Protein AF-A0A2V2S9Z8-F1 (afdb_monomer_lite)

Structure (mmCIF, N/CA/C/O backbone):
data_AF-A0A2V2S9Z8-F1
#
_entry.id   AF-A0A2V2S9Z8-F1
#
loop_
_atom_site.group_PDB
_atom_site.id
_atom_site.type_symbol
_atom_site.label_atom_id
_atom_site.label_alt_id
_atom_site.label_comp_id
_atom_site.label_asym_id
_atom_site.label_entity_id
_atom_site.label_seq_id
_atom_site.pdbx_PDB_ins_code
_atom_site.Cartn_x
_atom_site.Cartn_y
_atom_site.Cartn_z
_atom_site.occupancy
_atom_site.B_iso_or_equiv
_atom_site.auth_seq_id
_atom_site.auth_comp_id
_atom_site.auth_asym_id
_atom_site.auth_atom_id
_atom_site.pdbx_PDB_model_num
ATOM 1 N N . MET A 1 1 ? -41.501 38.537 -1.110 1.00 41.06 1 MET A N 1
ATOM 2 C CA . MET A 1 1 ? -40.902 37.270 -0.635 1.00 41.06 1 MET A CA 1
ATOM 3 C C . MET A 1 1 ? -39.758 36.907 -1.571 1.00 41.06 1 MET A C 1
ATOM 5 O O . MET A 1 1 ? -40.004 36.394 -2.653 1.00 41.06 1 MET A O 1
ATOM 9 N N . LYS A 1 2 ? -38.525 37.294 -1.225 1.00 41.38 2 LYS A N 1
ATOM 10 C CA . LYS A 1 2 ? -37.321 36.994 -2.015 1.00 41.38 2 LYS A CA 1
ATOM 11 C C . LYS A 1 2 ? -36.660 35.763 -1.394 1.00 41.38 2 LYS A C 1
ATOM 13 O O . LYS A 1 2 ? -36.401 35.772 -0.194 1.00 41.38 2 LYS A O 1
ATOM 18 N N . LYS A 1 3 ? -36.456 34.702 -2.180 1.00 41.84 3 LYS A N 1
ATOM 19 C CA . LYS A 1 3 ? -35.691 33.528 -1.741 1.00 41.84 3 LYS A CA 1
ATOM 20 C C . LYS A 1 3 ? -34.245 33.957 -1.467 1.00 41.84 3 LYS A C 1
ATOM 22 O O . LYS A 1 3 ? -33.670 34.723 -2.235 1.00 41.84 3 LYS A O 1
ATOM 27 N N . SER A 1 4 ? -33.720 33.501 -0.334 1.00 32.41 4 SER A N 1
ATOM 28 C CA . SER A 1 4 ? -32.374 33.788 0.164 1.00 32.41 4 SER A CA 1
ATOM 29 C C . SER A 1 4 ? -31.314 33.075 -0.700 1.00 32.41 4 SER A C 1
ATOM 31 O O . SER A 1 4 ? -31.553 31.931 -1.087 1.00 32.41 4 SER A O 1
ATOM 33 N N . PRO A 1 5 ? -30.147 33.684 -0.989 1.00 40.25 5 PRO A N 1
ATOM 34 C CA . PRO A 1 5 ? -29.125 33.148 -1.905 1.00 40.25 5 PRO A CA 1
ATOM 35 C C . PRO A 1 5 ? -28.343 31.926 -1.373 1.00 40.25 5 PRO A C 1
ATOM 37 O O . PRO A 1 5 ? -27.369 31.502 -1.981 1.00 40.25 5 PRO A O 1
ATOM 40 N N . ALA A 1 6 ? -28.769 31.330 -0.258 1.00 40.62 6 ALA A N 1
ATOM 41 C CA . ALA A 1 6 ? -28.081 30.223 0.409 1.00 40.62 6 ALA A CA 1
ATOM 42 C C . ALA A 1 6 ? -28.527 28.818 -0.056 1.00 40.62 6 ALA A C 1
ATOM 44 O O . ALA A 1 6 ? -28.127 27.827 0.544 1.00 40.62 6 ALA A O 1
ATOM 45 N N . GLN A 1 7 ? -29.362 28.711 -1.097 1.00 39.72 7 GLN A N 1
ATOM 46 C CA . GLN A 1 7 ? -29.940 27.435 -1.561 1.00 39.72 7 GLN A CA 1
ATOM 47 C C . GLN A 1 7 ? -29.516 27.016 -2.981 1.00 39.72 7 GLN A C 1
ATOM 49 O O . GLN A 1 7 ? -30.140 26.137 -3.562 1.00 39.72 7 GLN A O 1
ATOM 54 N N . THR A 1 8 ? -28.460 27.607 -3.550 1.00 40.53 8 THR A N 1
ATOM 55 C CA . THR A 1 8 ? -27.977 27.247 -4.906 1.00 40.53 8 THR A CA 1
ATOM 56 C C . THR A 1 8 ? -26.620 26.529 -4.914 1.00 40.53 8 THR A C 1
ATOM 58 O O . THR A 1 8 ? -26.120 26.197 -5.977 1.00 40.53 8 THR A O 1
ATOM 61 N N . ILE A 1 9 ? -26.018 26.223 -3.759 1.00 41.44 9 ILE A N 1
ATOM 62 C CA . ILE A 1 9 ? -24.742 25.474 -3.703 1.00 41.44 9 ILE A CA 1
ATOM 63 C C . ILE A 1 9 ? -24.868 24.240 -2.806 1.00 41.44 9 ILE A C 1
ATOM 65 O O . ILE A 1 9 ? -24.012 23.941 -1.981 1.00 41.44 9 ILE A O 1
ATOM 69 N N . VAL A 1 10 ? -25.982 23.531 -2.938 1.00 41.38 10 VAL A N 1
ATOM 70 C CA . VAL A 1 10 ? -26.122 22.182 -2.398 1.00 41.38 10 VAL A CA 1
ATOM 71 C C . VAL A 1 10 ? -26.577 21.339 -3.581 1.00 41.38 10 VAL A C 1
ATOM 73 O O . VAL A 1 10 ? -27.649 21.592 -4.113 1.00 41.38 10 VAL A O 1
ATOM 76 N N . GLU A 1 11 ? -25.714 20.402 -3.982 1.00 41.50 11 GLU A N 1
ATOM 77 C CA . GLU A 1 11 ? -25.871 19.373 -5.027 1.00 41.50 11 GLU A CA 1
ATOM 78 C C . GLU A 1 11 ? -25.180 19.619 -6.386 1.00 41.50 11 GLU A C 1
ATOM 80 O O . GLU A 1 11 ? -25.392 20.611 -7.078 1.00 41.50 11 GLU A O 1
ATOM 85 N N . SER A 1 12 ? -24.418 18.590 -6.787 1.00 37.97 12 SER A N 1
ATOM 86 C CA . SER A 1 12 ? -23.933 18.253 -8.139 1.00 37.97 12 SER A CA 1
ATOM 87 C C . SER A 1 12 ? -22.525 18.687 -8.579 1.00 37.97 12 SER A C 1
ATOM 89 O O . SER A 1 12 ? -22.322 19.185 -9.675 1.00 37.97 12 SER A O 1
ATOM 91 N N . HIS A 1 13 ? -21.504 18.344 -7.794 1.00 36.06 13 HIS A N 1
ATOM 92 C CA . HIS A 1 13 ? -20.349 17.638 -8.369 1.00 36.06 13 HIS A CA 1
ATOM 93 C C . HIS A 1 13 ? -20.142 16.399 -7.504 1.00 36.06 13 HIS A C 1
ATOM 95 O O . HIS A 1 13 ? -19.559 16.487 -6.426 1.00 36.06 13 HIS A O 1
ATOM 101 N N . GLY A 1 14 ? -20.686 15.251 -7.921 1.00 41.25 14 GLY A N 1
ATOM 102 C CA . GLY A 1 14 ? -20.235 13.982 -7.357 1.00 41.25 14 GLY A CA 1
ATOM 103 C C . GLY A 1 14 ? -18.731 13.937 -7.580 1.00 41.25 14 GLY A C 1
ATOM 104 O O . GLY A 1 14 ? -18.306 13.975 -8.732 1.00 41.25 14 GLY A O 1
ATOM 105 N N . ALA A 1 15 ? -17.943 13.999 -6.506 1.00 54.94 15 ALA A N 1
ATOM 106 C CA . ALA A 1 15 ? -16.493 13.965 -6.598 1.00 54.94 15 ALA A CA 1
ATOM 107 C C . ALA A 1 15 ? -16.131 12.684 -7.347 1.00 54.94 15 ALA A C 1
ATOM 109 O O . ALA A 1 15 ? -16.307 11.582 -6.827 1.00 54.94 15 ALA A O 1
ATOM 110 N N . GLN A 1 16 ? -15.744 12.826 -8.612 1.00 65.19 16 GLN A N 1
ATOM 111 C CA . GLN A 1 16 ? -15.334 11.696 -9.418 1.00 65.19 16 GLN A CA 1
ATOM 112 C C . GLN A 1 16 ? -14.130 11.093 -8.700 1.00 65.19 16 GLN A C 1
ATOM 114 O O . GLN A 1 16 ? -13.122 11.776 -8.514 1.00 65.19 16 GLN A O 1
ATOM 119 N N . ARG A 1 17 ? -14.279 9.852 -8.224 1.00 83.00 17 ARG A N 1
ATOM 120 C CA . ARG A 1 17 ? -13.188 9.098 -7.603 1.00 83.00 17 ARG A CA 1
ATOM 121 C C . ARG A 1 17 ? -11.973 9.126 -8.533 1.00 83.00 17 ARG A C 1
ATOM 123 O O . ARG A 1 17 ? -12.142 9.070 -9.753 1.00 83.00 17 ARG A O 1
ATOM 130 N N . ASP A 1 18 ? -10.774 9.259 -7.959 1.00 92.69 18 ASP A N 1
ATOM 131 C CA . ASP A 1 18 ? -9.540 9.298 -8.752 1.00 92.69 18 ASP A CA 1
ATOM 132 C C . ASP A 1 18 ? -9.468 8.038 -9.639 1.00 92.69 18 ASP A C 1
ATOM 134 O O . ASP A 1 18 ? -9.738 6.936 -9.149 1.00 92.69 18 ASP A O 1
ATOM 138 N N . PRO A 1 19 ? -9.164 8.178 -10.942 1.00 93.69 19 PRO A N 1
ATOM 139 C CA . PRO A 1 19 ? -9.157 7.055 -11.876 1.00 93.69 19 PRO A CA 1
ATOM 140 C C . PRO A 1 19 ? -8.143 5.962 -11.522 1.00 93.69 19 PRO A C 1
ATOM 142 O O . PRO A 1 19 ? -8.314 4.835 -11.980 1.00 93.69 19 PRO A O 1
ATOM 145 N N . ASP A 1 20 ? -7.126 6.261 -10.707 1.00 95.56 20 ASP A N 1
ATOM 146 C CA . ASP A 1 20 ? -6.108 5.285 -10.312 1.00 95.56 20 ASP A CA 1
ATOM 147 C C . ASP A 1 20 ? -6.518 4.442 -9.083 1.00 95.56 20 ASP A C 1
ATOM 149 O O . ASP A 1 20 ? -5.810 3.497 -8.722 1.00 95.56 20 ASP A O 1
ATOM 153 N N . LEU A 1 21 ? -7.664 4.731 -8.444 1.00 95.75 21 LEU A N 1
ATOM 154 C CA . LEU A 1 21 ? -8.154 3.985 -7.273 1.00 95.75 21 LEU A CA 1
ATOM 155 C C . LEU A 1 21 ? -8.357 2.478 -7.525 1.00 95.75 21 LEU A C 1
ATOM 157 O O . LEU A 1 21 ? -7.917 1.697 -6.679 1.00 95.75 21 LEU A O 1
ATOM 161 N N . PRO A 1 22 ? -8.969 2.030 -8.642 1.00 96.19 22 PRO A N 1
ATOM 162 C CA . PRO A 1 22 ? -9.109 0.601 -8.930 1.00 96.19 22 PRO A CA 1
ATOM 163 C C . PRO A 1 22 ? -7.751 -0.102 -9.037 1.00 96.19 22 PRO A C 1
ATOM 165 O O . PRO A 1 22 ? -7.538 -1.141 -8.419 1.00 96.19 22 PRO A O 1
ATOM 168 N N . THR A 1 23 ? -6.792 0.517 -9.732 1.00 96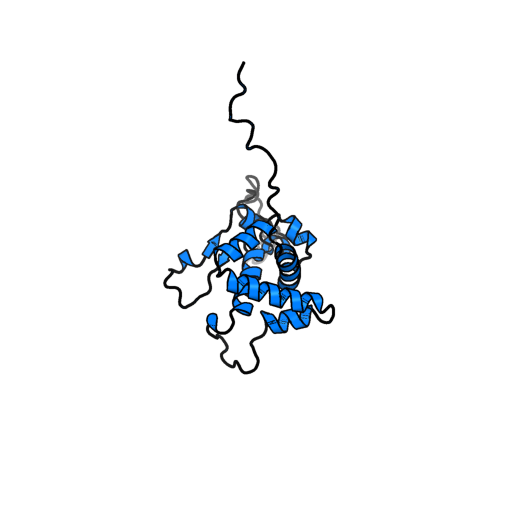.88 23 THR A N 1
ATOM 169 C CA . THR A 1 23 ? -5.423 -0.000 -9.852 1.00 96.88 23 THR A CA 1
ATOM 170 C C . THR A 1 23 ? -4.730 -0.069 -8.493 1.00 96.88 23 THR A C 1
ATOM 172 O O . THR A 1 23 ? -4.018 -1.030 -8.202 1.00 96.88 23 THR A O 1
ATOM 175 N N . PHE A 1 24 ? -4.933 0.936 -7.636 1.00 97.69 24 PHE A N 1
ATOM 176 C CA . PHE A 1 24 ? -4.395 0.935 -6.278 1.00 97.69 24 PHE A CA 1
ATOM 177 C C . PHE A 1 24 ? -4.993 -0.185 -5.415 1.00 97.69 24 PHE A C 1
ATOM 179 O O . PHE A 1 24 ? -4.247 -0.822 -4.667 1.00 97.69 24 PHE A O 1
ATOM 186 N N . LEU A 1 25 ? -6.298 -0.449 -5.527 1.00 97.56 25 LEU A N 1
ATOM 187 C CA . LEU A 1 25 ? -6.977 -1.539 -4.823 1.00 97.56 25 LEU A CA 1
ATOM 188 C C . LEU A 1 25 ? -6.443 -2.910 -5.263 1.00 97.56 25 LEU A C 1
ATOM 190 O O . LEU A 1 25 ? -5.994 -3.689 -4.420 1.00 97.56 25 LEU A O 1
ATOM 194 N N . GLU A 1 26 ? -6.417 -3.173 -6.570 1.00 96.56 26 GLU A N 1
ATOM 195 C CA . GLU A 1 26 ? -5.950 -4.448 -7.131 1.00 96.56 26 GLU A CA 1
ATOM 196 C C . GLU A 1 26 ? -4.466 -4.695 -6.803 1.00 96.56 26 GLU A C 1
ATOM 198 O O . GLU A 1 26 ? -4.071 -5.782 -6.363 1.00 96.56 26 GLU A O 1
ATOM 203 N N . LEU A 1 27 ? -3.630 -3.657 -6.916 1.00 96.88 27 LEU A N 1
ATOM 204 C CA . LEU A 1 27 ? -2.234 -3.726 -6.492 1.00 96.88 27 LEU A CA 1
ATOM 205 C C . LEU A 1 27 ? -2.110 -4.000 -4.988 1.00 96.88 27 LEU A C 1
ATOM 207 O O . LEU A 1 27 ? -1.289 -4.822 -4.581 1.00 96.88 27 LEU A O 1
ATOM 211 N N . SER A 1 28 ? -2.902 -3.324 -4.154 1.00 96.94 28 SER A N 1
ATOM 212 C CA . SER A 1 28 ? -2.882 -3.519 -2.700 1.00 96.94 28 SER A CA 1
ATOM 213 C C . SER A 1 28 ? -3.253 -4.951 -2.319 1.00 96.94 28 SER A C 1
ATOM 215 O O . SER A 1 28 ? -2.587 -5.543 -1.465 1.00 96.94 28 SER A O 1
ATOM 217 N N . ALA A 1 29 ? -4.242 -5.541 -2.993 1.00 96.00 29 ALA A N 1
ATOM 218 C CA . ALA A 1 29 ? -4.607 -6.944 -2.823 1.00 96.00 29 ALA A CA 1
ATOM 219 C C . ALA A 1 29 ? -3.428 -7.868 -3.178 1.00 96.00 29 ALA A C 1
ATOM 221 O O . ALA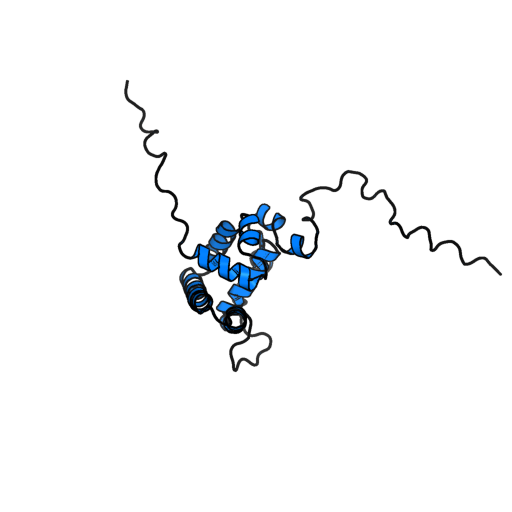 A 1 29 ? -3.010 -8.713 -2.379 1.00 96.00 29 ALA A O 1
ATOM 222 N N . ALA A 1 30 ? -2.794 -7.636 -4.332 1.00 94.31 30 ALA A N 1
ATOM 223 C CA . ALA A 1 30 ? -1.637 -8.413 -4.773 1.00 94.31 30 ALA A CA 1
ATOM 224 C C . ALA A 1 30 ? -0.419 -8.296 -3.832 1.00 94.31 30 ALA A C 1
ATOM 226 O O . ALA A 1 30 ? 0.317 -9.271 -3.653 1.00 94.31 30 ALA A O 1
ATOM 227 N N . LEU A 1 31 ? -0.194 -7.118 -3.239 1.00 94.88 31 LEU A N 1
ATOM 228 C CA . LEU A 1 31 ? 0.926 -6.845 -2.333 1.00 94.88 31 LEU A CA 1
ATOM 229 C C . LEU A 1 31 ? 0.717 -7.408 -0.922 1.00 94.88 31 LEU A C 1
ATOM 231 O O . LEU A 1 31 ? 1.675 -7.868 -0.301 1.00 94.88 31 LEU A O 1
ATOM 235 N N . THR A 1 32 ? -0.508 -7.345 -0.401 1.00 94.50 32 THR A N 1
ATOM 236 C CA . THR A 1 32 ? -0.819 -7.722 0.990 1.00 94.50 32 THR A CA 1
ATOM 237 C C . THR A 1 32 ? -1.240 -9.180 1.137 1.00 94.50 32 THR A C 1
ATOM 239 O O . THR A 1 32 ? -1.088 -9.742 2.223 1.00 94.50 32 THR A O 1
ATOM 242 N N . GLY A 1 33 ? -1.743 -9.788 0.057 1.00 92.62 33 GLY A N 1
ATOM 243 C CA . GLY A 1 33 ? -2.323 -11.130 0.050 1.00 92.62 33 GLY A CA 1
ATOM 244 C C . GLY A 1 33 ? -3.799 -11.186 0.460 1.00 92.62 33 GLY A C 1
ATOM 245 O O . GLY A 1 33 ? -4.361 -12.279 0.457 1.00 92.62 33 GLY A O 1
ATOM 246 N N . PHE A 1 34 ? -4.412 -10.046 0.787 1.00 94.38 34 PHE A N 1
ATOM 247 C CA . PHE A 1 34 ? -5.846 -9.920 1.060 1.00 94.38 34 PHE A CA 1
ATOM 248 C C . PHE A 1 34 ? -6.629 -9.698 -0.238 1.00 94.38 34 PHE A C 1
ATOM 250 O O . PHE A 1 34 ? -6.080 -9.208 -1.225 1.00 94.38 34 PHE A O 1
ATOM 257 N N . SER A 1 35 ? -7.910 -10.058 -0.252 1.00 95.88 35 SER A N 1
ATOM 258 C CA . SER A 1 35 ? -8.800 -9.792 -1.386 1.00 95.88 35 SER A CA 1
ATOM 259 C C . SER A 1 35 ? -9.222 -8.323 -1.450 1.00 95.88 35 SER A C 1
ATOM 261 O O . SER A 1 35 ? -9.264 -7.626 -0.439 1.00 95.88 35 SER A O 1
ATOM 263 N N . GLU A 1 36 ? -9.602 -7.857 -2.641 1.00 96.25 36 GLU A N 1
ATOM 264 C CA . GLU A 1 36 ? -10.124 -6.498 -2.841 1.00 96.25 36 GLU A CA 1
ATOM 265 C C . GLU A 1 36 ? -11.329 -6.210 -1.935 1.00 96.25 36 GLU A C 1
ATOM 267 O O . GLU A 1 36 ? -11.396 -5.156 -1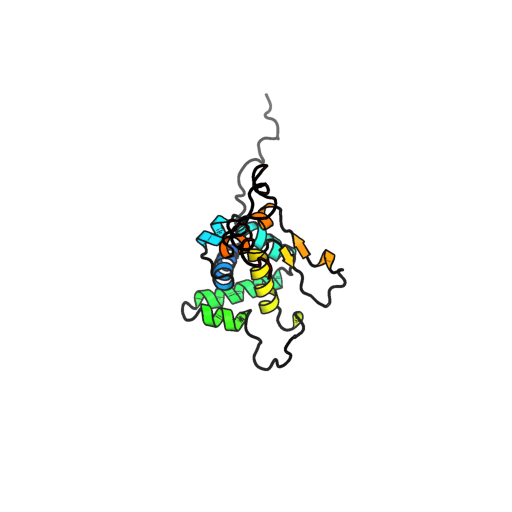.313 1.00 96.25 36 GLU A O 1
ATOM 272 N N . VAL A 1 37 ? -12.221 -7.192 -1.767 1.00 95.12 37 VAL A N 1
ATOM 273 C CA . VAL A 1 37 ? -13.400 -7.084 -0.895 1.00 95.12 37 VAL A CA 1
ATOM 274 C C . VAL A 1 37 ? -13.006 -6.910 0.575 1.00 95.12 37 VAL A C 1
ATOM 276 O O . VAL A 1 37 ? -13.614 -6.106 1.279 1.00 95.12 37 VAL A O 1
ATOM 279 N N . GLU A 1 38 ? -11.993 -7.638 1.055 1.00 93.94 38 GLU A N 1
ATOM 280 C CA . GLU A 1 38 ? -11.491 -7.477 2.427 1.00 93.94 38 GLU A CA 1
ATOM 281 C C . GLU A 1 38 ? -10.872 -6.092 2.631 1.00 93.94 38 GLU A C 1
ATOM 283 O O . GLU A 1 38 ? -11.131 -5.448 3.648 1.00 93.94 38 GLU A O 1
ATOM 288 N N . LEU A 1 39 ? -10.102 -5.606 1.653 1.00 94.94 39 LEU A N 1
ATOM 289 C CA . LEU A 1 39 ? -9.483 -4.284 1.717 1.00 94.94 39 LEU A CA 1
ATOM 290 C C . LEU A 1 39 ? -10.520 -3.158 1.665 1.00 94.94 39 LEU A C 1
ATOM 292 O O . LEU A 1 39 ? -10.441 -2.220 2.458 1.00 94.94 39 LEU A O 1
ATOM 296 N N . GLU A 1 40 ? -11.521 -3.247 0.792 1.00 93.19 40 GLU A N 1
ATOM 297 C CA . GLU A 1 40 ? -12.637 -2.295 0.756 1.00 93.19 40 GLU A CA 1
ATOM 298 C C . GLU A 1 40 ? -13.471 -2.339 2.041 1.00 93.19 40 GLU A C 1
ATOM 300 O O . GLU A 1 40 ? -13.914 -1.293 2.519 1.00 93.19 40 GLU A O 1
ATOM 305 N N . GLY A 1 41 ? -13.633 -3.525 2.637 1.00 90.38 41 GLY A N 1
ATOM 306 C CA . GLY A 1 41 ? -14.361 -3.734 3.889 1.00 90.38 41 GLY A CA 1
ATOM 307 C C . GLY A 1 41 ? -13.810 -2.935 5.074 1.00 90.38 41 GLY A C 1
ATOM 308 O O . GLY A 1 41 ? -14.585 -2.525 5.937 1.00 90.38 41 GLY A O 1
ATOM 309 N N . THR A 1 42 ? -12.509 -2.623 5.076 1.00 92.06 42 THR A N 1
ATOM 310 C CA . THR A 1 42 ? -11.889 -1.727 6.077 1.00 92.06 42 THR A CA 1
ATOM 311 C C . THR A 1 42 ? -12.425 -0.287 5.992 1.00 92.06 42 THR A C 1
ATOM 313 O O . THR A 1 42 ? -12.427 0.476 6.965 1.00 92.06 42 THR A O 1
ATOM 316 N N . GLY A 1 43 ? -12.882 0.127 4.805 1.00 93.00 43 GLY A N 1
ATOM 317 C CA . GLY A 1 43 ? -13.206 1.512 4.471 1.00 93.00 43 GLY A CA 1
ATOM 318 C C . GLY A 1 43 ? -11.997 2.454 4.417 1.00 93.00 43 GLY A C 1
ATOM 319 O O . GLY A 1 43 ? -12.197 3.666 4.400 1.00 93.00 43 GLY A O 1
ATOM 320 N N . MET A 1 44 ? -10.767 1.927 4.386 1.00 95.12 44 MET A N 1
ATOM 321 C CA . MET A 1 44 ? -9.527 2.720 4.381 1.00 95.12 44 MET A CA 1
ATOM 322 C C . MET A 1 44 ? -8.964 3.001 2.981 1.00 95.12 44 MET A C 1
ATOM 324 O O . MET A 1 44 ? -7.994 3.746 2.858 1.00 95.12 44 MET A O 1
ATOM 328 N N . LEU A 1 45 ? -9.561 2.439 1.922 1.00 95.56 45 LEU A N 1
ATOM 329 C CA . LEU A 1 45 ? -9.037 2.518 0.553 1.00 95.56 45 LEU A CA 1
ATOM 330 C C . LEU A 1 45 ? -8.777 3.961 0.091 1.00 95.56 45 LEU A C 1
ATOM 332 O O . LEU A 1 45 ? -7.648 4.298 -0.267 1.00 95.56 45 LEU A O 1
ATOM 336 N N . ASP A 1 46 ? -9.811 4.808 0.111 1.00 94.69 46 ASP A N 1
ATOM 337 C CA . ASP A 1 46 ? -9.706 6.205 -0.317 1.00 94.69 46 ASP A CA 1
ATOM 338 C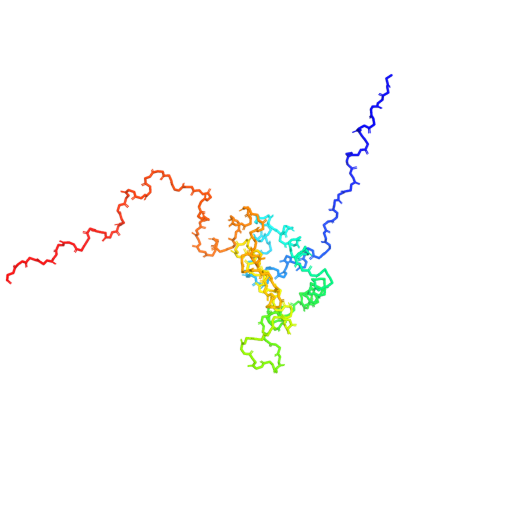 C . ASP A 1 46 ? -8.680 6.967 0.548 1.00 94.69 46 ASP A C 1
ATOM 340 O O . ASP A 1 46 ? -7.827 7.686 0.033 1.00 94.69 46 ASP A O 1
ATOM 344 N N . GLU A 1 47 ? -8.709 6.776 1.868 1.00 94.44 47 GLU A N 1
ATOM 345 C CA . GLU A 1 47 ? -7.846 7.494 2.812 1.00 94.44 47 GLU A CA 1
ATOM 346 C C . GLU A 1 47 ? -6.362 7.123 2.652 1.00 94.44 47 GLU A C 1
ATOM 348 O O . GLU A 1 47 ? -5.490 8.000 2.663 1.00 94.44 47 GLU A O 1
ATOM 353 N N . TYR A 1 48 ? -6.059 5.844 2.422 1.00 95.94 48 TYR A N 1
ATOM 354 C CA . TYR A 1 48 ? -4.703 5.387 2.116 1.00 95.94 48 TYR A CA 1
ATOM 355 C C . TYR A 1 48 ? -4.222 5.863 0.749 1.00 95.94 48 TYR A C 1
ATOM 357 O O . TYR A 1 48 ? -3.072 6.297 0.637 1.00 95.94 48 TYR A O 1
ATOM 365 N N . PHE A 1 49 ? -5.089 5.867 -0.265 1.00 95.75 49 PHE A N 1
ATOM 366 C CA . PHE A 1 49 ? -4.751 6.423 -1.573 1.00 95.75 49 PHE A CA 1
ATOM 367 C C . PHE A 1 49 ? -4.437 7.925 -1.491 1.00 95.75 49 PHE A C 1
ATOM 369 O O . PHE A 1 49 ? -3.411 8.381 -1.997 1.00 95.75 49 PHE A O 1
ATOM 376 N N . TYR A 1 50 ? -5.266 8.709 -0.798 1.00 93.88 50 TYR A N 1
ATOM 377 C CA . TYR A 1 50 ? -5.014 10.143 -0.636 1.00 93.88 50 TYR A CA 1
ATOM 378 C C . TYR A 1 50 ? -3.784 10.428 0.225 1.00 93.88 50 TYR A C 1
ATOM 380 O O . TYR A 1 50 ? -3.053 11.376 -0.060 1.00 93.88 50 TYR A O 1
ATOM 388 N N . THR A 1 51 ? -3.508 9.598 1.234 1.00 92.81 51 THR A N 1
ATOM 389 C CA . THR A 1 51 ? -2.265 9.690 2.015 1.00 92.81 51 THR A CA 1
ATOM 390 C C . THR A 1 51 ? -1.049 9.464 1.122 1.00 92.81 51 THR A C 1
ATOM 392 O O . THR A 1 51 ? -0.109 10.256 1.157 1.00 92.81 51 THR A O 1
ATOM 395 N N . LEU A 1 52 ? -1.087 8.434 0.273 1.00 92.19 52 LEU A N 1
ATOM 396 C CA . LEU A 1 52 ? -0.032 8.139 -0.694 1.00 92.19 52 LEU A CA 1
ATOM 397 C C . LEU A 1 52 ? 0.221 9.327 -1.635 1.00 92.19 52 LEU A C 1
ATOM 399 O O . LEU A 1 52 ? 1.369 9.741 -1.786 1.00 92.19 52 LEU A O 1
ATOM 403 N N . MET A 1 53 ? -0.838 9.895 -2.219 1.00 91.94 53 MET A N 1
ATOM 404 C CA . MET A 1 53 ? -0.745 11.049 -3.122 1.00 91.94 53 MET A CA 1
ATOM 405 C C . MET A 1 53 ? -0.248 12.312 -2.411 1.00 91.94 53 MET A C 1
ATOM 407 O O . MET A 1 53 ? 0.526 13.068 -2.979 1.00 91.94 53 MET A O 1
ATOM 411 N N . LYS A 1 54 ? -0.657 12.539 -1.161 1.00 90.00 54 LYS A N 1
ATOM 412 C CA . LYS A 1 54 ? -0.241 13.707 -0.373 1.00 90.00 54 LYS A CA 1
ATOM 413 C C . LYS A 1 54 ? 1.230 13.641 0.040 1.00 90.00 54 LYS A C 1
ATOM 415 O O . LYS A 1 54 ? 1.911 14.664 0.064 1.00 90.00 54 LYS A O 1
ATOM 420 N N . GLU A 1 55 ? 1.693 12.467 0.458 1.00 86.81 55 GLU A N 1
ATOM 421 C CA . GLU A 1 55 ? 3.003 12.306 1.094 1.00 86.81 55 GLU A CA 1
ATOM 422 C C . GLU A 1 55 ? 4.118 11.949 0.103 1.00 86.81 55 GLU A C 1
ATOM 424 O O . GLU A 1 55 ? 5.293 11.951 0.477 1.00 86.81 55 GLU A O 1
ATOM 429 N N . GLN A 1 56 ? 3.782 11.600 -1.139 1.00 85.88 56 GLN A N 1
ATOM 430 C CA . GLN A 1 56 ? 4.736 11.316 -2.210 1.00 85.88 56 GLN A CA 1
ATOM 431 C C . GLN A 1 56 ? 4.512 12.238 -3.400 1.00 85.88 56 GLN A C 1
ATOM 433 O O . GLN A 1 56 ? 3.460 12.844 -3.558 1.00 85.88 56 GLN A O 1
ATOM 438 N N . ASP A 1 57 ? 5.525 12.338 -4.252 1.00 87.12 57 ASP A N 1
ATOM 439 C CA . ASP A 1 57 ? 5.399 13.093 -5.487 1.00 87.12 57 ASP A CA 1
ATOM 440 C C . ASP A 1 57 ? 4.309 12.491 -6.394 1.00 87.12 57 ASP A C 1
ATOM 442 O O . ASP A 1 57 ? 4.301 11.287 -6.667 1.00 87.12 57 ASP A O 1
ATOM 446 N N . HIS A 1 58 ? 3.388 13.340 -6.857 1.00 89.12 58 HIS A N 1
ATOM 447 C CA . HIS A 1 58 ? 2.234 12.918 -7.652 1.00 89.12 58 HIS A CA 1
ATOM 448 C C . HIS A 1 58 ? 2.657 12.249 -8.968 1.00 89.12 58 HIS A C 1
ATOM 450 O O . HIS A 1 58 ? 2.020 11.281 -9.387 1.00 89.12 58 HIS A O 1
ATOM 456 N N . GLU A 1 59 ? 3.709 12.744 -9.628 1.00 89.94 59 GLU A N 1
ATOM 457 C CA . GLU A 1 59 ? 4.207 12.162 -10.879 1.00 89.94 59 GLU A CA 1
ATOM 458 C C . GLU A 1 59 ? 4.796 10.771 -10.619 1.00 89.94 59 GLU A C 1
ATOM 460 O O . GLU A 1 59 ? 4.450 9.811 -11.313 1.00 89.94 59 GLU A O 1
ATOM 465 N N . GLY A 1 60 ? 5.593 10.632 -9.557 1.00 89.44 60 GLY A N 1
ATOM 466 C CA . GLY A 1 60 ? 6.145 9.353 -9.114 1.00 89.44 60 GLY A CA 1
ATOM 467 C C . GLY A 1 60 ? 5.074 8.313 -8.770 1.00 89.44 60 GLY A C 1
ATOM 468 O O . GLY A 1 60 ? 5.182 7.159 -9.196 1.00 89.44 60 GLY A O 1
ATOM 469 N N . VAL A 1 61 ? 4.015 8.706 -8.050 1.00 92.56 61 VAL A N 1
ATOM 470 C CA . VAL A 1 61 ? 2.899 7.799 -7.721 1.00 92.56 61 VAL A CA 1
ATOM 471 C C . VAL A 1 61 ? 2.145 7.379 -8.980 1.00 92.56 61 VAL A C 1
ATOM 473 O O . VAL A 1 61 ? 1.893 6.188 -9.165 1.00 92.56 61 VAL A O 1
ATOM 476 N N . ARG A 1 62 ? 1.831 8.314 -9.883 1.00 94.62 62 ARG A N 1
ATOM 477 C CA . ARG A 1 62 ? 1.116 7.983 -11.126 1.00 94.62 62 ARG A CA 1
ATOM 478 C C . ARG A 1 62 ? 1.949 7.096 -12.049 1.00 94.62 62 ARG A C 1
ATOM 480 O O . ARG A 1 62 ? 1.421 6.135 -12.602 1.00 94.62 62 ARG A O 1
ATOM 487 N N . ALA A 1 63 ? 3.254 7.338 -12.172 1.00 93.69 63 ALA A N 1
ATOM 488 C CA . ALA A 1 63 ? 4.153 6.465 -12.931 1.00 93.69 63 ALA A CA 1
ATOM 489 C C . ALA A 1 63 ? 4.222 5.046 -12.334 1.00 93.69 63 ALA A C 1
ATOM 491 O O . ALA A 1 63 ? 4.199 4.052 -13.068 1.00 93.69 63 ALA A O 1
ATOM 492 N N . PHE A 1 64 ? 4.259 4.946 -11.003 1.00 94.69 64 PHE A N 1
ATOM 493 C CA . PHE A 1 64 ? 4.212 3.673 -10.289 1.00 94.69 64 PHE A CA 1
ATOM 494 C C . PHE A 1 64 ? 2.899 2.918 -10.536 1.00 94.69 64 PHE A C 1
ATOM 496 O O . PHE A 1 64 ? 2.941 1.743 -10.912 1.00 94.69 64 PHE A O 1
ATOM 503 N N . LEU A 1 65 ? 1.749 3.583 -10.383 1.00 96.69 65 LEU A N 1
ATOM 504 C CA . LEU A 1 65 ? 0.431 2.976 -10.595 1.00 96.69 65 LEU A CA 1
ATOM 505 C C . LEU A 1 65 ? 0.209 2.604 -12.058 1.00 96.69 65 LEU A C 1
ATOM 507 O O . LEU A 1 65 ? -0.293 1.518 -12.328 1.00 96.69 65 LEU A O 1
ATOM 511 N N . LYS A 1 66 ? 0.685 3.415 -13.007 1.00 96.12 66 LYS A N 1
ATOM 512 C CA . LYS A 1 66 ? 0.657 3.053 -14.426 1.00 96.12 66 LYS A CA 1
ATOM 513 C C . LYS A 1 66 ? 1.428 1.754 -14.683 1.00 96.12 66 LYS A C 1
ATOM 515 O O . LYS A 1 66 ? 0.911 0.851 -15.334 1.00 96.12 66 LYS A O 1
ATOM 520 N N . LYS A 1 67 ? 2.648 1.628 -14.143 1.00 95.19 67 LYS A N 1
ATOM 521 C CA . LYS A 1 67 ? 3.442 0.394 -14.271 1.00 95.19 67 LYS A CA 1
ATOM 522 C C . LYS A 1 67 ? 2.741 -0.803 -13.624 1.00 95.19 67 LYS A C 1
ATOM 524 O O . LYS A 1 67 ? 2.828 -1.908 -14.151 1.00 95.19 67 LYS A O 1
ATOM 529 N N . ALA A 1 68 ? 2.085 -0.602 -12.481 1.00 95.75 68 ALA A N 1
ATOM 530 C CA . ALA A 1 68 ? 1.299 -1.647 -11.836 1.00 95.75 68 ALA A CA 1
ATOM 531 C C . ALA A 1 68 ? 0.117 -2.078 -12.715 1.00 95.75 68 ALA A C 1
ATOM 533 O O . ALA A 1 68 ? -0.025 -3.271 -12.954 1.00 95.75 68 ALA A O 1
ATOM 534 N N . GLY A 1 69 ? -0.645 -1.129 -13.266 1.00 95.50 69 GLY A N 1
ATOM 535 C CA . GLY A 1 69 ? -1.737 -1.399 -14.205 1.00 95.50 69 GLY A CA 1
ATOM 536 C C . GLY A 1 69 ? -1.274 -2.205 -15.420 1.00 95.50 69 GLY A C 1
ATOM 537 O O . GLY A 1 69 ? -1.838 -3.257 -15.700 1.00 95.50 69 GLY A O 1
ATOM 538 N N . ASP A 1 70 ? -0.161 -1.806 -16.049 1.00 94.75 70 ASP A N 1
ATOM 539 C CA . ASP A 1 70 ? 0.422 -2.538 -17.186 1.00 94.75 70 ASP A CA 1
ATOM 540 C C . ASP A 1 70 ? 0.756 -4.014 -16.823 1.00 94.75 70 ASP A C 1
ATOM 542 O O . ASP A 1 70 ? 0.677 -4.908 -17.670 1.00 94.75 70 ASP A O 1
ATOM 546 N N . ILE A 1 71 ? 1.137 -4.293 -15.566 1.00 94.38 71 ILE A N 1
ATOM 547 C CA . ILE A 1 71 ? 1.418 -5.654 -15.065 1.00 94.38 71 ILE A CA 1
ATOM 548 C C . ILE A 1 71 ? 0.126 -6.432 -14.784 1.00 94.38 71 ILE A C 1
ATOM 550 O O . ILE A 1 71 ? 0.042 -7.615 -15.130 1.00 94.38 71 ILE A O 1
ATOM 554 N N . LEU A 1 72 ? -0.850 -5.790 -14.142 1.00 92.69 72 LEU A N 1
ATOM 555 C CA . LEU A 1 72 ? -2.141 -6.381 -13.777 1.00 92.69 72 LEU A CA 1
ATOM 556 C C . LEU A 1 72 ? -2.932 -6.777 -15.040 1.00 92.69 72 LEU A C 1
ATOM 558 O O . LEU A 1 72 ? -3.400 -7.915 -15.155 1.00 92.69 72 LEU A O 1
ATOM 562 N N . ASP A 1 73 ? -2.913 -5.923 -16.068 1.00 92.25 73 ASP A N 1
ATOM 563 C CA . ASP A 1 73 ? -3.526 -6.172 -17.381 1.00 92.25 73 ASP A CA 1
ATOM 564 C C . ASP A 1 73 ? -2.915 -7.365 -18.135 1.00 92.25 73 ASP A C 1
ATOM 566 O O . ASP A 1 73 ? -3.562 -7.975 -18.995 1.00 92.25 73 ASP A O 1
ATOM 570 N N . GLY A 1 74 ? -1.677 -7.749 -17.806 1.00 84.75 74 GLY A N 1
ATOM 571 C CA . GLY A 1 74 ? -0.968 -8.863 -18.434 1.00 84.75 74 GLY A CA 1
ATOM 572 C C . GLY A 1 74 ? -1.645 -10.231 -18.252 1.00 84.75 74 GLY A C 1
ATOM 573 O O . GLY A 1 74 ? -1.313 -11.165 -18.991 1.00 84.75 74 GLY A O 1
ATOM 574 N N . LYS A 1 75 ? -2.593 -10.369 -17.303 1.00 72.62 75 LYS A N 1
ATOM 575 C CA . LYS A 1 75 ? -3.422 -11.556 -16.951 1.00 72.62 75 LYS A CA 1
ATOM 576 C C . LYS A 1 75 ? -2.682 -12.865 -16.630 1.00 72.62 75 LYS A C 1
ATOM 578 O O . LYS A 1 75 ? -3.258 -13.762 -16.018 1.00 72.62 75 LYS A O 1
ATOM 583 N N . ARG A 1 76 ? -1.418 -13.022 -17.021 1.00 81.94 76 ARG A N 1
ATOM 584 C CA . ARG A 1 76 ? -0.587 -14.213 -16.802 1.00 81.94 76 ARG A CA 1
ATOM 585 C C . ARG A 1 76 ? 0.549 -13.885 -15.851 1.00 81.94 76 ARG A C 1
ATOM 587 O O . ARG A 1 76 ? 1.247 -12.896 -16.031 1.00 81.94 76 ARG A O 1
ATOM 594 N N . ASN A 1 77 ? 0.771 -14.766 -14.877 1.00 85.56 77 ASN A N 1
ATOM 595 C CA . ASN A 1 77 ? 1.882 -14.678 -13.925 1.00 85.56 77 ASN A CA 1
ATOM 596 C C . ASN A 1 77 ? 1.960 -13.341 -13.161 1.00 85.56 77 ASN A C 1
ATOM 598 O O . ASN A 1 77 ? 3.043 -12.962 -12.719 1.00 85.56 77 ASN A O 1
ATOM 602 N N . VAL A 1 78 ? 0.823 -12.662 -12.956 1.00 88.50 78 VAL A N 1
ATOM 603 C CA . VAL A 1 78 ? 0.733 -11.347 -12.294 1.00 88.50 78 VAL A CA 1
ATOM 604 C C . VAL A 1 78 ? 1.496 -11.336 -10.971 1.00 88.50 78 VAL A C 1
ATOM 606 O O . VAL A 1 78 ? 2.354 -10.488 -10.762 1.00 88.50 78 VAL A O 1
ATOM 609 N N . LYS A 1 79 ? 1.296 -12.349 -10.118 1.00 87.38 79 LYS A N 1
ATOM 610 C CA . LYS A 1 79 ? 2.011 -12.473 -8.837 1.00 87.38 79 LYS A CA 1
ATOM 611 C C . LYS A 1 79 ? 3.538 -12.475 -8.997 1.00 87.38 79 LYS A C 1
ATOM 613 O O . LYS A 1 79 ? 4.238 -11.817 -8.231 1.00 87.38 79 LYS A O 1
ATOM 618 N N . ALA A 1 80 ? 4.061 -13.204 -9.983 1.00 89.19 80 ALA A N 1
ATOM 619 C CA . ALA A 1 80 ? 5.498 -13.252 -10.245 1.00 89.19 80 ALA A CA 1
ATOM 620 C C . ALA A 1 80 ? 6.009 -11.922 -10.822 1.00 89.19 80 ALA A C 1
ATOM 622 O O . ALA A 1 80 ? 7.084 -11.467 -10.439 1.00 89.19 80 ALA A O 1
ATOM 623 N N . ALA A 1 81 ? 5.226 -11.277 -11.688 1.00 91.25 81 ALA A N 1
ATOM 624 C CA . ALA A 1 81 ? 5.562 -9.984 -12.273 1.00 91.25 81 ALA A CA 1
ATOM 625 C C . ALA A 1 81 ? 5.554 -8.849 -11.232 1.00 91.25 81 ALA A C 1
ATOM 627 O O . ALA A 1 81 ? 6.501 -8.069 -11.186 1.00 91.25 81 ALA A O 1
ATOM 628 N N . ILE A 1 82 ? 4.555 -8.806 -10.342 1.00 92.44 82 ILE A N 1
ATOM 629 C CA . ILE A 1 82 ? 4.498 -7.891 -9.190 1.00 92.44 82 ILE A CA 1
ATOM 630 C C . ILE A 1 82 ? 5.719 -8.098 -8.293 1.00 92.44 82 ILE A C 1
ATOM 632 O O . ILE A 1 82 ? 6.404 -7.134 -7.952 1.00 92.44 82 ILE A O 1
ATOM 636 N N . LYS A 1 83 ? 6.046 -9.354 -7.957 1.00 89.56 83 LYS A N 1
ATOM 637 C CA . LYS A 1 83 ? 7.230 -9.668 -7.149 1.00 89.56 83 LYS A CA 1
ATOM 638 C C . LYS A 1 83 ? 8.512 -9.164 -7.821 1.00 89.56 83 LYS A C 1
ATOM 640 O O . LYS A 1 83 ? 9.276 -8.442 -7.189 1.00 89.56 83 LYS A O 1
ATOM 645 N N . ALA A 1 84 ? 8.710 -9.459 -9.102 1.00 89.06 84 ALA A N 1
ATOM 646 C CA . ALA A 1 84 ? 9.890 -9.016 -9.841 1.00 89.06 84 ALA A CA 1
ATOM 647 C C . ALA A 1 84 ? 9.977 -7.482 -9.971 1.00 89.06 84 ALA A C 1
ATOM 649 O O . ALA A 1 84 ? 11.061 -6.910 -9.901 1.00 89.06 84 ALA A O 1
ATOM 650 N N . ALA A 1 85 ? 8.843 -6.802 -10.160 1.00 89.06 85 ALA A N 1
ATOM 651 C CA . ALA A 1 85 ? 8.802 -5.360 -10.381 1.00 89.06 85 ALA A CA 1
ATOM 652 C C . ALA A 1 85 ? 8.918 -4.534 -9.093 1.00 89.06 85 ALA A C 1
ATOM 654 O O . ALA A 1 85 ? 9.446 -3.420 -9.140 1.00 89.06 85 ALA A O 1
ATOM 655 N N . PHE A 1 86 ? 8.392 -5.053 -7.980 1.00 90.88 86 PHE A N 1
ATOM 656 C CA . PHE A 1 86 ? 8.158 -4.276 -6.762 1.00 90.88 86 PHE A CA 1
ATOM 657 C C . PHE A 1 86 ? 8.774 -4.876 -5.496 1.00 90.88 86 PHE A C 1
ATOM 659 O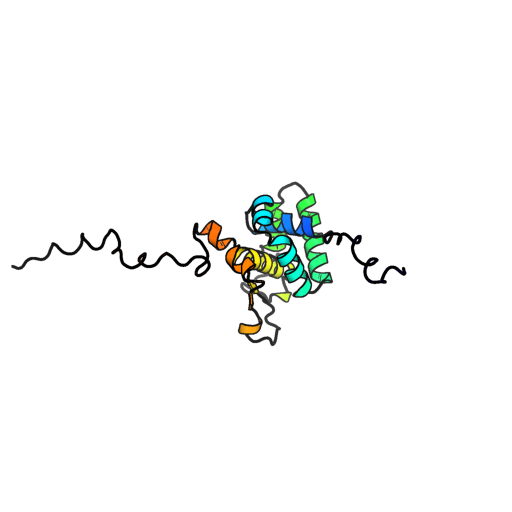 O . PHE A 1 86 ? 8.961 -4.145 -4.530 1.00 90.88 86 PHE A O 1
ATOM 666 N N . MET A 1 87 ? 9.137 -6.157 -5.476 1.00 86.56 87 MET A N 1
ATOM 667 C CA . MET A 1 87 ? 9.700 -6.800 -4.278 1.00 86.56 87 MET A CA 1
ATOM 668 C C . MET A 1 87 ? 11.172 -7.172 -4.449 1.00 86.56 87 MET A C 1
ATOM 670 O O . MET A 1 87 ? 11.959 -6.990 -3.517 1.00 86.56 87 MET A O 1
ATOM 674 N N . ASP A 1 88 ? 11.545 -7.655 -5.632 1.00 85.44 88 ASP A N 1
ATOM 675 C CA . ASP A 1 88 ? 12.895 -8.126 -5.913 1.00 85.44 88 ASP A CA 1
ATOM 676 C C . ASP A 1 88 ? 13.855 -6.961 -6.213 1.00 85.44 88 ASP A C 1
ATOM 678 O O . ASP A 1 88 ? 13.458 -5.947 -6.810 1.00 85.44 88 ASP A O 1
ATOM 682 N N . PRO A 1 89 ? 15.129 -7.072 -5.792 1.00 77.69 89 PRO A N 1
ATOM 683 C CA . PRO A 1 89 ? 16.150 -6.128 -6.210 1.00 77.69 89 PRO A CA 1
ATOM 684 C C . PRO A 1 89 ? 16.351 -6.209 -7.730 1.00 77.69 89 PRO A C 1
ATOM 686 O O . PRO A 1 89 ? 16.291 -7.303 -8.302 1.00 77.69 89 PRO A O 1
ATOM 689 N N . PRO A 1 90 ? 16.587 -5.072 -8.409 1.00 75.75 90 PRO A N 1
ATOM 690 C CA . PRO A 1 90 ? 16.876 -5.084 -9.833 1.00 75.75 90 PRO A CA 1
ATOM 691 C C . PRO A 1 90 ? 18.145 -5.907 -10.118 1.00 75.75 90 PRO A C 1
ATOM 693 O O . PRO A 1 90 ? 19.080 -5.903 -9.307 1.00 75.75 90 PRO A O 1
ATOM 696 N N . PRO A 1 91 ? 18.213 -6.599 -11.272 1.00 78.12 91 PRO A N 1
ATOM 697 C CA . PRO A 1 91 ? 19.399 -7.354 -11.655 1.00 78.12 91 PRO A CA 1
ATOM 698 C C . PRO A 1 91 ? 20.661 -6.486 -11.608 1.00 78.12 91 PRO A C 1
ATOM 700 O O . PRO A 1 91 ? 20.678 -5.378 -12.139 1.00 78.12 91 PRO A O 1
ATOM 703 N N . GLY A 1 92 ? 21.720 -7.003 -10.983 1.00 78.31 92 GLY A N 1
ATOM 704 C CA . GLY A 1 92 ? 23.005 -6.308 -10.855 1.00 78.31 92 GLY A CA 1
ATOM 705 C C . GLY A 1 92 ? 23.169 -5.468 -9.586 1.00 78.31 92 GLY A C 1
ATOM 706 O O . GLY A 1 92 ? 24.269 -4.976 -9.343 1.00 78.31 92 GLY A O 1
ATOM 707 N N . LEU A 1 93 ? 22.136 -5.340 -8.747 1.00 79.00 93 LEU A N 1
ATOM 708 C CA . LEU A 1 93 ? 22.267 -4.706 -7.437 1.00 79.00 93 LEU A CA 1
ATOM 709 C C . LEU A 1 93 ? 22.774 -5.719 -6.401 1.00 79.00 93 LEU A C 1
ATOM 711 O O . LEU A 1 93 ? 22.060 -6.645 -6.025 1.00 79.00 93 LEU A O 1
ATOM 715 N N . THR A 1 94 ? 24.025 -5.554 -5.973 1.00 76.12 94 THR A N 1
ATOM 716 C CA . THR A 1 94 ? 24.705 -6.440 -5.009 1.00 76.12 94 THR A CA 1
ATOM 717 C C . THR A 1 94 ? 24.706 -5.907 -3.579 1.00 76.12 94 THR A C 1
ATOM 719 O O . THR A 1 94 ? 25.016 -6.658 -2.656 1.00 76.12 94 THR A O 1
ATOM 722 N N . ASP A 1 95 ? 24.364 -4.632 -3.386 1.00 73.44 95 ASP A N 1
ATOM 723 C CA . ASP A 1 95 ? 24.232 -4.029 -2.063 1.00 73.44 95 ASP A CA 1
ATOM 724 C C . ASP A 1 95 ? 23.017 -4.640 -1.334 1.00 73.44 95 ASP A C 1
ATOM 726 O O . ASP A 1 95 ? 21.905 -4.570 -1.865 1.00 73.44 95 ASP A O 1
ATOM 730 N N . PRO A 1 96 ? 23.189 -5.250 -0.143 1.00 67.00 96 PRO A N 1
ATOM 731 C CA . PRO A 1 96 ? 22.077 -5.790 0.635 1.00 67.00 96 PRO A CA 1
ATOM 732 C C . PRO A 1 96 ? 21.166 -4.705 1.234 1.00 67.00 96 PRO A C 1
ATOM 734 O O . PRO A 1 96 ? 20.061 -5.030 1.669 1.00 67.00 96 PRO A O 1
ATOM 737 N N . ASN A 1 97 ? 21.600 -3.441 1.273 1.00 65.00 97 ASN A N 1
ATOM 738 C CA . ASN A 1 97 ? 20.806 -2.319 1.769 1.00 65.00 97 ASN A CA 1
ATOM 739 C C . ASN A 1 97 ? 20.967 -1.077 0.871 1.00 65.00 97 ASN A C 1
ATOM 741 O O . ASN A 1 97 ? 21.514 -0.058 1.305 1.00 65.00 97 ASN A O 1
ATOM 745 N N . PRO A 1 98 ? 20.493 -1.151 -0.384 1.00 69.31 98 PRO A N 1
ATOM 746 C CA . PRO A 1 98 ? 20.666 -0.069 -1.332 1.00 69.31 98 PRO A CA 1
ATOM 747 C C . PRO A 1 98 ? 19.894 1.178 -0.878 1.00 69.31 98 PRO A C 1
ATOM 749 O O . PRO A 1 98 ? 18.819 1.063 -0.276 1.00 69.31 98 PRO A O 1
ATOM 752 N N . PRO A 1 99 ? 20.384 2.384 -1.209 1.00 68.31 99 PRO A N 1
ATOM 753 C CA . PRO A 1 99 ? 19.648 3.612 -0.957 1.00 68.31 99 PRO A CA 1
ATOM 754 C C . PRO A 1 99 ? 18.234 3.556 -1.561 1.00 68.31 99 PRO A C 1
ATOM 756 O O . PRO A 1 99 ? 18.046 3.133 -2.701 1.00 68.31 99 PRO A O 1
ATOM 759 N N . PHE A 1 100 ? 17.221 3.992 -0.807 1.00 63.38 100 PHE A N 1
ATOM 760 C CA . PHE A 1 100 ? 15.810 3.895 -1.217 1.00 63.38 100 PHE A CA 1
ATOM 761 C C . PHE A 1 100 ? 15.482 4.623 -2.535 1.00 63.38 100 PHE A C 1
ATOM 763 O O . PHE A 1 100 ? 14.537 4.242 -3.224 1.00 63.38 100 PHE A O 1
ATOM 770 N N . ASP A 1 101 ? 16.262 5.638 -2.911 1.00 68.88 101 ASP A N 1
ATOM 771 C CA . ASP A 1 101 ? 16.145 6.367 -4.178 1.00 68.88 101 ASP A CA 1
ATOM 772 C C . ASP A 1 101 ? 16.603 5.557 -5.402 1.00 68.88 101 ASP A C 1
ATOM 774 O O . ASP A 1 101 ? 16.217 5.875 -6.524 1.00 68.88 101 ASP A O 1
ATOM 778 N N . VAL A 1 102 ? 17.353 4.471 -5.196 1.00 72.56 102 VAL A N 1
ATOM 779 C CA . VAL A 1 102 ? 17.751 3.527 -6.256 1.00 72.56 102 VAL A CA 1
ATOM 780 C C . VAL A 1 102 ? 16.590 2.598 -6.634 1.00 72.56 102 VAL A C 1
ATOM 782 O O . VAL A 1 102 ? 16.560 2.036 -7.727 1.00 72.56 102 VAL A O 1
ATOM 785 N N . MET A 1 103 ? 15.611 2.438 -5.739 1.00 79.38 103 MET A N 1
ATOM 786 C CA . MET A 1 103 ? 14.500 1.495 -5.877 1.00 79.38 103 MET A CA 1
ATOM 787 C C . MET A 1 103 ? 13.157 2.143 -5.492 1.00 79.38 103 MET A C 1
ATOM 789 O O . MET A 1 103 ? 12.469 1.649 -4.591 1.00 79.38 103 MET A O 1
ATOM 793 N N . PRO A 1 104 ? 12.754 3.250 -6.149 1.00 82.56 104 PRO A N 1
ATOM 794 C CA . PRO A 1 104 ? 11.606 4.051 -5.720 1.00 82.56 104 PRO A CA 1
ATOM 795 C C . PRO A 1 104 ? 10.297 3.255 -5.735 1.00 82.56 104 PRO A C 1
ATOM 797 O O . PRO A 1 104 ? 9.493 3.368 -4.815 1.00 82.56 104 PRO A O 1
ATOM 800 N N . HIS A 1 105 ? 10.100 2.382 -6.727 1.00 88.12 105 HIS A N 1
ATOM 801 C CA . HIS A 1 105 ? 8.896 1.556 -6.809 1.00 88.12 105 HIS A CA 1
ATOM 802 C C . HIS A 1 105 ? 8.846 0.489 -5.708 1.00 88.12 105 HIS A C 1
ATOM 804 O O . HIS A 1 105 ? 7.794 0.268 -5.112 1.00 88.12 105 HIS A O 1
ATOM 810 N N . GLN A 1 106 ? 9.974 -0.157 -5.399 1.00 88.00 106 GLN A N 1
ATOM 811 C CA . GLN A 1 106 ? 10.033 -1.156 -4.332 1.00 88.00 106 GLN A CA 1
ATOM 812 C C . GLN A 1 106 ? 9.903 -0.514 -2.947 1.00 88.00 106 GLN A C 1
ATOM 814 O O . GLN A 1 106 ? 9.259 -1.066 -2.055 1.00 88.00 106 GLN A O 1
ATOM 819 N N . ALA A 1 107 ? 10.489 0.672 -2.764 1.00 85.88 107 ALA A N 1
ATOM 820 C CA . ALA A 1 107 ? 10.296 1.493 -1.576 1.00 85.88 107 ALA A CA 1
ATOM 821 C C . ALA A 1 107 ? 8.811 1.805 -1.362 1.00 85.88 107 ALA A C 1
ATOM 823 O O . ALA A 1 107 ? 8.285 1.615 -0.266 1.00 85.88 107 ALA A O 1
ATOM 824 N N . LEU A 1 108 ? 8.132 2.243 -2.423 1.00 90.31 108 LEU A N 1
ATOM 825 C CA . LEU A 1 108 ? 6.726 2.616 -2.378 1.00 90.31 108 LEU A CA 1
ATOM 826 C C . LEU A 1 108 ? 5.821 1.417 -2.088 1.00 90.31 108 LEU A C 1
ATOM 828 O O . LEU A 1 108 ? 4.970 1.495 -1.207 1.00 90.31 108 LEU A O 1
ATOM 832 N N . ALA A 1 109 ? 6.060 0.281 -2.742 1.00 93.06 109 ALA A N 1
ATOM 833 C CA . ALA A 1 109 ? 5.304 -0.942 -2.495 1.00 93.06 109 ALA A CA 1
ATOM 834 C C . ALA A 1 109 ? 5.445 -1.435 -1.042 1.00 93.06 109 ALA A C 1
ATOM 836 O O . ALA A 1 109 ? 4.450 -1.797 -0.417 1.00 93.06 109 ALA A O 1
ATOM 837 N N . ARG A 1 110 ? 6.651 -1.373 -0.455 1.00 90.00 110 ARG A N 1
ATOM 838 C CA . ARG A 1 110 ? 6.857 -1.688 0.974 1.00 90.00 110 ARG A CA 1
ATOM 839 C C . ARG A 1 110 ? 6.099 -0.735 1.898 1.00 90.00 110 ARG A C 1
ATOM 841 O O . ARG A 1 110 ? 5.545 -1.184 2.898 1.00 90.00 110 ARG A O 1
ATOM 848 N N . ARG A 1 111 ? 6.045 0.559 1.568 1.00 91.06 111 ARG A N 1
ATOM 849 C CA . ARG A 1 111 ? 5.264 1.542 2.338 1.00 91.06 111 ARG A CA 1
ATOM 850 C C . ARG A 1 111 ? 3.771 1.262 2.259 1.00 91.06 111 ARG A C 1
ATOM 852 O O . ARG A 1 111 ? 3.124 1.320 3.291 1.00 91.06 111 ARG A O 1
ATOM 859 N N . ILE A 1 112 ? 3.248 0.905 1.085 1.00 95.00 112 ILE A N 1
ATOM 860 C CA . ILE A 1 112 ? 1.842 0.504 0.920 1.00 95.00 112 ILE A CA 1
ATOM 861 C C . ILE A 1 112 ? 1.534 -0.727 1.784 1.00 95.00 112 ILE A C 1
ATOM 863 O O . ILE A 1 112 ? 0.542 -0.725 2.505 1.00 95.00 112 ILE A O 1
ATOM 867 N N . ILE A 1 113 ? 2.405 -1.744 1.788 1.00 94.44 113 ILE A N 1
ATOM 868 C CA . ILE A 1 113 ? 2.239 -2.920 2.661 1.00 94.44 113 ILE A CA 1
ATOM 869 C C . ILE A 1 113 ? 2.201 -2.498 4.135 1.00 94.44 113 ILE A C 1
ATOM 871 O O . ILE A 1 113 ? 1.277 -2.866 4.855 1.00 94.44 113 ILE A O 1
ATOM 875 N N . LEU A 1 114 ? 3.171 -1.705 4.596 1.00 91.75 114 LEU A N 1
ATOM 876 C CA . LEU A 1 114 ? 3.207 -1.259 5.993 1.00 91.75 114 LEU A CA 1
ATOM 877 C C . LEU A 1 114 ? 1.996 -0.403 6.362 1.00 91.75 114 LEU A C 1
ATOM 879 O O . LEU A 1 114 ? 1.450 -0.576 7.450 1.00 91.75 114 LEU A O 1
ATOM 883 N N . LEU A 1 115 ? 1.561 0.471 5.456 1.00 94.69 115 LEU A N 1
ATOM 884 C CA . LEU A 1 115 ? 0.381 1.310 5.619 1.00 94.69 115 LEU A CA 1
ATOM 885 C C . LEU A 1 115 ? -0.860 0.456 5.878 1.00 94.69 115 LEU A C 1
ATOM 887 O O . LEU A 1 115 ? -1.541 0.674 6.872 1.00 94.69 115 LEU A O 1
ATOM 891 N N . TRP A 1 116 ? -1.096 -0.562 5.049 1.00 95.62 116 TRP A N 1
ATOM 892 C CA . TRP A 1 116 ? -2.217 -1.483 5.223 1.00 95.62 116 TRP A CA 1
ATOM 893 C C . TRP A 1 116 ? -2.124 -2.288 6.520 1.00 95.62 116 TRP A C 1
ATOM 895 O O . TRP A 1 116 ? -3.107 -2.434 7.242 1.00 95.62 116 TRP A O 1
ATOM 905 N N . TYR A 1 117 ? -0.943 -2.806 6.853 1.00 93.81 117 TYR A N 1
ATOM 906 C CA . TYR A 1 117 ? -0.795 -3.646 8.040 1.00 93.81 117 TYR A CA 1
ATOM 907 C C . TYR A 1 117 ? -0.883 -2.864 9.352 1.00 93.81 117 TYR A C 1
ATOM 909 O O . TYR A 1 117 ? -1.331 -3.429 10.347 1.00 93.81 117 TYR A O 1
ATOM 917 N N . THR A 1 118 ? -0.459 -1.599 9.375 1.00 90.25 118 THR A N 1
ATOM 918 C CA . THR A 1 118 ? -0.270 -0.845 10.628 1.00 90.25 118 THR A CA 1
ATOM 919 C C . THR A 1 118 ? -1.127 0.412 10.756 1.00 90.25 118 THR A C 1
ATOM 921 O O . THR A 1 118 ? -1.241 0.948 11.856 1.00 90.25 118 THR A O 1
ATOM 924 N N . GLY A 1 119 ? -1.686 0.925 9.659 1.00 91.81 119 GLY A N 1
ATOM 925 C CA . GLY A 1 119 ? -2.332 2.239 9.620 1.00 91.81 119 GLY A CA 1
ATOM 926 C C . GLY A 1 119 ? -1.369 3.424 9.753 1.00 91.81 119 GLY A C 1
ATOM 927 O O . GLY A 1 119 ? -1.813 4.566 9.905 1.00 91.81 119 GLY A O 1
ATOM 928 N N . VAL A 1 120 ? -0.057 3.172 9.713 1.00 89.19 120 VAL A N 1
ATOM 929 C CA . VAL A 1 120 ? 0.996 4.180 9.862 1.00 89.19 120 VAL A CA 1
ATOM 930 C C . VAL A 1 120 ? 1.657 4.437 8.517 1.00 89.19 120 VAL A C 1
ATOM 932 O O . VAL A 1 120 ? 2.183 3.533 7.865 1.00 89.19 120 VAL A O 1
ATOM 935 N N . TRP A 1 121 ? 1.695 5.704 8.123 1.00 89.06 121 TRP A N 1
ATOM 936 C CA . TRP A 1 121 ? 2.515 6.150 7.015 1.00 89.06 121 TRP A CA 1
ATOM 937 C C . TRP A 1 121 ? 3.970 6.292 7.461 1.00 89.06 121 TRP A C 1
ATOM 939 O O . TRP A 1 121 ? 4.258 6.954 8.455 1.00 89.06 121 TRP A O 1
ATOM 949 N N . THR A 1 122 ? 4.896 5.675 6.722 1.00 80.25 122 THR A N 1
ATOM 950 C CA . THR A 1 122 ? 6.335 5.722 7.018 1.00 80.25 122 THR A CA 1
ATOM 951 C C . THR A 1 122 ? 7.104 6.313 5.842 1.00 80.25 122 THR A C 1
ATOM 953 O O . THR A 1 122 ? 7.153 5.720 4.760 1.00 80.25 122 THR A O 1
ATOM 956 N N . THR A 1 123 ? 7.767 7.450 6.048 1.00 71.62 123 THR A N 1
ATOM 957 C CA . THR A 1 123 ? 8.761 7.966 5.109 1.00 71.62 123 THR A CA 1
ATOM 958 C C . THR A 1 123 ? 10.063 7.181 5.280 1.00 71.62 123 THR A C 1
ATOM 960 O O . THR A 1 123 ? 10.555 6.94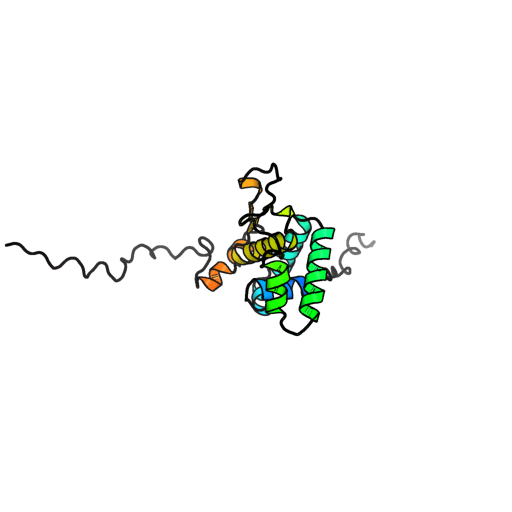9 6.382 1.00 71.62 123 THR A O 1
ATOM 963 N N . MET A 1 124 ? 10.620 6.703 4.166 1.00 63.06 124 MET A N 1
ATOM 964 C CA . MET A 1 124 ? 11.853 5.899 4.151 1.00 63.06 124 MET A CA 1
ATOM 965 C C . MET A 1 124 ? 12.944 6.560 3.310 1.00 63.06 124 MET A C 1
ATOM 967 O O . MET A 1 124 ? 13.767 5.883 2.706 1.00 63.06 124 MET A O 1
ATOM 971 N N . ASN A 1 125 ? 12.924 7.883 3.175 1.00 60.78 125 ASN A N 1
ATOM 972 C CA . ASN A 1 125 ? 13.989 8.566 2.460 1.00 60.78 125 ASN A CA 1
ATOM 973 C C . ASN A 1 125 ? 15.123 8.880 3.440 1.00 60.78 125 ASN A C 1
ATOM 975 O O . ASN A 1 125 ? 14.990 9.728 4.315 1.00 60.78 125 ASN A O 1
ATOM 979 N N . TRP A 1 126 ? 16.254 8.198 3.293 1.00 52.84 126 TRP A N 1
ATOM 980 C CA . TRP A 1 126 ? 17.428 8.425 4.138 1.00 52.84 126 TRP A CA 1
ATOM 981 C C . TRP A 1 126 ? 18.026 9.834 3.967 1.00 52.84 126 TRP A C 1
ATOM 983 O O . TRP A 1 126 ? 18.697 10.317 4.876 1.00 52.84 126 TRP A O 1
ATOM 993 N N . LYS A 1 127 ? 17.750 10.507 2.835 1.00 55.31 127 LYS A N 1
ATOM 994 C CA . LYS A 1 127 ? 18.128 11.905 2.573 1.00 55.31 127 LYS A CA 1
ATOM 995 C C . LYS A 1 127 ? 17.186 12.915 3.243 1.00 55.31 127 LYS A C 1
ATOM 997 O O . LYS A 1 127 ? 17.462 14.111 3.192 1.00 55.31 127 LYS A O 1
ATOM 1002 N N . GLU A 1 128 ? 16.083 12.478 3.860 1.00 59.66 128 GLU A N 1
ATOM 1003 C CA . GLU A 1 128 ? 15.222 13.379 4.629 1.00 59.66 128 GLU A CA 1
ATOM 1004 C C . GLU A 1 128 ? 15.902 13.803 5.934 1.00 59.66 128 GLU A C 1
ATOM 1006 O O . GLU A 1 128 ? 16.227 12.988 6.802 1.00 59.66 128 GLU A O 1
ATOM 1011 N N . THR A 1 129 ? 16.010 15.117 6.108 1.00 56.94 129 THR A N 1
ATOM 1012 C CA . THR A 1 129 ? 16.421 15.794 7.347 1.00 56.94 129 THR A CA 1
ATOM 1013 C C . THR A 1 129 ? 15.379 15.712 8.465 1.00 56.94 129 THR A C 1
ATOM 1015 O O . THR A 1 129 ? 15.632 16.200 9.565 1.00 56.94 129 THR A O 1
ATOM 1018 N N . LYS A 1 130 ? 14.217 15.094 8.209 1.00 61.31 130 LYS A N 1
ATOM 1019 C CA . LYS A 1 130 ? 13.174 14.850 9.211 1.00 61.31 130 LYS A CA 1
ATOM 1020 C C . LYS A 1 130 ? 13.715 13.973 10.343 1.00 61.31 130 LYS A C 1
ATOM 1022 O O . LYS A 1 130 ? 14.363 12.953 10.078 1.00 61.31 130 LYS A O 1
ATOM 1027 N N . SER A 1 131 ? 13.423 14.356 11.590 1.00 59.41 131 SER A N 1
ATOM 1028 C CA . SER A 1 131 ? 13.725 13.528 12.766 1.00 59.41 131 SER A CA 1
ATOM 1029 C C . SER A 1 131 ? 12.954 12.208 12.699 1.00 59.41 131 SER A C 1
ATOM 1031 O O . SER A 1 131 ? 11.962 12.102 11.982 1.00 59.41 131 SER A O 1
ATOM 1033 N N . GLN A 1 132 ? 13.393 11.187 13.437 1.00 59.91 132 GLN A N 1
ATOM 1034 C CA . GLN A 1 132 ? 12.757 9.867 13.397 1.00 59.91 132 GLN A CA 1
ATOM 1035 C C . GLN A 1 132 ? 11.244 9.923 13.677 1.00 59.91 132 GLN A C 1
ATOM 1037 O O . GLN A 1 132 ? 10.476 9.280 12.968 1.00 59.91 132 GLN A O 1
ATOM 1042 N N . ASP A 1 133 ? 10.815 10.781 14.603 1.00 60.62 133 ASP A N 1
ATOM 1043 C CA . ASP A 1 133 ? 9.402 10.981 14.955 1.00 60.62 133 ASP A CA 1
ATOM 1044 C C . ASP A 1 133 ? 8.586 11.639 13.828 1.00 60.62 133 ASP A C 1
ATOM 1046 O O . ASP A 1 133 ? 7.383 11.436 13.719 1.00 60.62 133 ASP A O 1
ATOM 1050 N N . GLN A 1 134 ? 9.236 12.413 12.955 1.00 65.81 134 GLN A N 1
ATOM 1051 C CA . GLN A 1 134 ? 8.611 13.052 11.791 1.00 65.81 134 GLN A CA 1
ATOM 1052 C C . GLN A 1 134 ? 8.536 12.128 10.567 1.00 65.81 134 GLN A C 1
ATOM 1054 O O . GLN A 1 134 ? 7.937 12.503 9.555 1.00 65.81 134 GLN A O 1
ATOM 1059 N N . ARG A 1 135 ? 9.168 10.948 10.633 1.00 68.94 135 ARG A N 1
ATOM 1060 C CA . ARG A 1 135 ? 9.168 9.948 9.554 1.00 68.94 135 ARG A CA 1
ATOM 1061 C C . ARG A 1 135 ? 7.989 8.989 9.639 1.00 68.94 135 ARG A C 1
ATOM 1063 O O . ARG A 1 135 ? 7.721 8.288 8.673 1.00 68.94 135 ARG A O 1
ATOM 1070 N N . THR A 1 136 ? 7.276 8.954 10.758 1.00 77.38 136 THR A N 1
ATOM 1071 C CA . THR A 1 136 ? 6.099 8.101 10.939 1.00 77.38 136 THR A CA 1
ATOM 1072 C C . THR A 1 136 ? 4.906 8.931 11.367 1.00 77.38 136 THR A C 1
ATOM 1074 O O . THR A 1 136 ? 4.986 9.656 12.356 1.00 77.38 136 THR A O 1
ATOM 1077 N N . SER A 1 137 ? 3.787 8.799 10.667 1.00 80.19 137 SER A N 1
ATOM 1078 C CA . SER A 1 137 ? 2.528 9.435 11.047 1.00 80.19 137 SER A CA 1
ATOM 1079 C C . SER A 1 137 ? 1.397 8.417 11.016 1.00 80.19 137 SER A C 1
ATOM 1081 O O . SER A 1 137 ? 1.238 7.662 10.060 1.00 80.19 137 SER A O 1
ATOM 1083 N N . ILE A 1 138 ? 0.600 8.379 12.082 1.00 81.75 138 ILE A N 1
ATOM 1084 C CA . ILE A 1 138 ? -0.658 7.631 12.074 1.00 81.75 138 ILE A CA 1
ATOM 1085 C C . ILE A 1 138 ? -1.597 8.361 11.114 1.00 81.75 138 ILE A C 1
ATOM 1087 O O . ILE A 1 138 ? -1.775 9.573 11.250 1.00 81.75 138 ILE A O 1
ATOM 1091 N N . VAL A 1 139 ? -2.177 7.642 10.151 1.00 84.50 139 VAL A N 1
ATOM 1092 C CA . VAL A 1 139 ? -3.081 8.251 9.163 1.00 84.50 139 VAL A CA 1
ATOM 1093 C C . VAL A 1 139 ? -4.351 8.757 9.844 1.00 84.50 139 VAL A C 1
ATOM 1095 O O . VAL A 1 139 ? -4.713 9.923 9.707 1.00 84.50 139 VAL A O 1
ATOM 1098 N N . SER A 1 140 ? -4.971 7.897 10.652 1.00 83.31 140 SER A N 1
ATOM 1099 C CA . SER A 1 140 ? -6.105 8.228 11.511 1.00 83.31 140 SER A CA 1
ATOM 1100 C C . SER A 1 140 ? -6.289 7.182 12.612 1.00 83.31 140 SER A C 1
ATOM 1102 O O . SER A 1 140 ? -5.698 6.103 12.575 1.00 83.31 140 SER A O 1
ATOM 1104 N N . ALA A 1 141 ? -7.131 7.485 13.606 1.00 79.94 141 ALA A N 1
ATOM 1105 C CA . ALA A 1 141 ? -7.505 6.509 14.633 1.00 79.94 141 ALA A CA 1
ATOM 1106 C C . ALA A 1 141 ? -8.144 5.254 14.012 1.00 79.94 141 ALA A C 1
ATOM 1108 O O . ALA A 1 141 ? -7.796 4.137 14.381 1.00 79.94 141 ALA A O 1
ATOM 1109 N N . ARG A 1 142 ? -8.996 5.444 12.995 1.00 82.94 142 ARG A N 1
ATOM 1110 C CA . ARG A 1 142 ? -9.611 4.354 12.233 1.00 82.94 142 ARG A CA 1
ATOM 1111 C C . ARG A 1 142 ? -8.568 3.516 11.492 1.00 82.94 142 ARG A C 1
ATOM 1113 O O . ARG A 1 142 ? -8.650 2.296 11.525 1.00 82.94 142 ARG A O 1
ATOM 1120 N N . ALA A 1 143 ? -7.558 4.147 10.888 1.00 82.50 143 ALA A N 1
ATOM 1121 C CA . ALA A 1 143 ? -6.474 3.430 10.217 1.00 82.50 143 ALA A CA 1
ATOM 1122 C C . ALA A 1 143 ? -5.746 2.451 11.147 1.00 82.50 143 ALA A C 1
ATOM 1124 O O . ALA A 1 143 ? -5.352 1.372 10.716 1.00 82.50 143 ALA A O 1
ATOM 1125 N N . TYR A 1 144 ? -5.552 2.835 12.411 1.00 82.00 144 TYR A N 1
ATOM 1126 C CA . TYR A 1 144 ? -4.949 1.963 13.414 1.00 82.00 144 TYR A CA 1
ATOM 1127 C C . TYR A 1 144 ? -5.878 0.806 13.801 1.00 82.00 144 TYR A C 1
ATOM 1129 O O . TYR A 1 144 ? -5.411 -0.317 13.991 1.00 82.00 144 TYR A O 1
ATOM 1137 N N . GLU A 1 145 ? -7.183 1.064 13.910 1.00 81.88 145 GLU A N 1
ATOM 1138 C CA . GLU A 1 145 ? -8.179 0.048 14.261 1.00 81.88 145 GLU A CA 1
ATOM 1139 C C . GLU A 1 145 ? -8.365 -1.006 13.164 1.00 81.88 145 GLU A C 1
ATOM 1141 O O . GLU A 1 145 ? -8.468 -2.196 13.459 1.00 81.88 145 GLU A O 1
ATOM 1146 N N . GLU A 1 146 ? -8.337 -0.571 11.908 1.00 88.50 146 GLU A N 1
ATOM 1147 C CA . GLU A 1 146 ? -8.554 -1.404 10.720 1.00 88.50 146 GLU A CA 1
ATOM 1148 C C . GLU A 1 146 ? -7.252 -1.994 10.139 1.00 88.50 146 GLU A C 1
ATOM 1150 O O . GLU A 1 146 ? -7.243 -2.550 9.041 1.00 88.50 146 GLU A O 1
ATOM 1155 N N . GLY A 1 147 ? -6.130 -1.883 10.859 1.00 88.50 147 GLY A N 1
ATOM 1156 C CA . GLY A 1 147 ? -4.846 -2.429 10.417 1.00 88.50 147 GLY A CA 1
ATOM 1157 C C . GLY A 1 147 ? -4.906 -3.944 10.187 1.00 88.50 147 GLY A C 1
ATOM 1158 O O . GLY A 1 147 ? -5.323 -4.705 11.066 1.00 88.50 147 GLY A O 1
ATOM 1159 N N . LEU A 1 148 ? -4.425 -4.416 9.028 1.00 91.19 148 LEU A N 1
ATOM 1160 C CA . LEU A 1 148 ? -4.515 -5.839 8.652 1.00 91.19 148 LEU A CA 1
ATOM 1161 C C . LEU A 1 148 ? -3.790 -6.773 9.637 1.00 91.19 148 LEU A C 1
ATOM 1163 O O . LEU A 1 148 ? -4.120 -7.958 9.725 1.00 91.19 148 LEU A O 1
ATOM 1167 N N . ILE A 1 149 ? -2.828 -6.257 10.414 1.00 88.25 149 ILE A N 1
ATOM 1168 C CA . ILE A 1 149 ? -2.120 -7.038 11.435 1.00 88.25 149 ILE A CA 1
ATOM 1169 C C . ILE A 1 149 ? -3.070 -7.647 12.472 1.00 88.25 149 ILE A C 1
ATOM 1171 O O . ILE A 1 149 ? -2.809 -8.745 12.962 1.00 88.25 149 ILE A O 1
ATOM 1175 N N . TRP A 1 150 ? -4.193 -6.986 12.761 1.00 83.75 150 TRP A N 1
ATOM 1176 C CA . TRP A 1 150 ? -5.198 -7.476 13.703 1.00 83.75 150 TRP A CA 1
ATOM 1177 C C . TRP A 1 150 ? -5.918 -8.714 13.168 1.00 83.75 150 TRP A C 1
ATOM 1179 O O . TRP A 1 150 ? -6.070 -9.698 13.894 1.00 83.75 150 TRP A O 1
ATOM 1189 N N . MET A 1 151 ? -6.257 -8.718 11.875 1.00 79.88 151 MET A N 1
ATOM 1190 C CA . MET A 1 151 ? -6.852 -9.879 11.209 1.00 79.88 151 MET A CA 1
ATOM 1191 C C . MET A 1 151 ? -5.880 -11.058 11.149 1.00 79.88 151 MET A C 1
ATOM 1193 O O . MET A 1 151 ? -6.257 -12.180 11.490 1.00 79.88 151 MET A O 1
ATOM 1197 N N . VAL A 1 152 ? -4.615 -10.809 10.789 1.00 80.94 152 VAL A N 1
ATOM 1198 C CA . VAL A 1 152 ? -3.587 -11.865 10.720 1.00 80.94 152 VAL A CA 1
ATOM 1199 C C . VAL A 1 152 ? -3.314 -12.471 12.094 1.00 80.94 152 VAL A C 1
ATOM 1201 O O . VAL A 1 152 ? -3.188 -13.688 12.224 1.00 80.94 152 VAL A O 1
ATOM 1204 N N . ALA A 1 153 ? -3.242 -11.636 13.128 1.00 72.25 153 ALA A N 1
ATOM 1205 C CA . ALA A 1 153 ? -2.986 -12.085 14.488 1.00 72.25 153 ALA A CA 1
ATOM 1206 C C . ALA A 1 153 ? -4.249 -12.620 15.202 1.00 72.25 153 ALA A C 1
ATOM 1208 O O . ALA A 1 153 ? -4.140 -13.087 16.334 1.00 72.25 153 ALA A O 1
ATOM 1209 N N . GLN A 1 154 ? -5.427 -12.574 14.558 1.00 75.81 154 GLN A N 1
ATOM 1210 C CA . GLN A 1 154 ? -6.732 -12.950 15.129 1.00 75.81 154 GLN A CA 1
ATOM 1211 C C . GLN A 1 154 ? -7.031 -12.240 16.465 1.00 75.81 154 GLN A C 1
ATOM 1213 O O . GLN A 1 154 ? -7.565 -12.826 17.408 1.00 75.81 154 GLN A O 1
ATOM 1218 N N . THR A 1 155 ? -6.670 -10.960 16.553 1.00 70.69 155 THR A N 1
ATOM 1219 C CA . THR A 1 155 ? -6.825 -10.106 17.743 1.00 70.69 155 THR A CA 1
ATOM 1220 C C . THR A 1 155 ? -7.488 -8.783 17.359 1.00 70.69 155 THR A C 1
ATOM 1222 O O . THR A 1 155 ? -7.648 -8.477 16.185 1.00 70.69 155 THR A O 1
ATOM 1225 N N . HIS A 1 156 ? -7.908 -7.994 18.346 1.00 64.88 156 HIS A N 1
ATOM 1226 C CA . HIS A 1 156 ? -8.370 -6.622 18.145 1.00 64.88 156 HIS A CA 1
ATOM 1227 C C . HIS A 1 156 ? -7.266 -5.616 18.525 1.00 64.88 156 HIS A C 1
ATOM 1229 O O . HIS A 1 156 ? -6.355 -5.970 19.283 1.00 64.88 156 HIS A O 1
ATOM 1235 N N . PRO A 1 157 ? -7.350 -4.357 18.065 1.00 59.38 157 PRO A N 1
ATOM 1236 C CA . PRO A 1 157 ? -6.416 -3.314 18.467 1.00 59.38 157 PRO A CA 1
ATOM 1237 C C . PRO A 1 157 ? -6.401 -3.129 19.985 1.00 59.38 157 PRO A C 1
ATOM 1239 O O . PRO A 1 157 ? -7.442 -3.208 20.655 1.00 59.38 157 PRO A O 1
ATOM 1242 N N . ALA A 1 158 ? -5.225 -2.848 20.542 1.00 57.75 158 ALA A N 1
ATOM 1243 C CA . ALA A 1 158 ? -5.100 -2.493 21.948 1.00 57.75 158 ALA A CA 1
ATOM 1244 C C . ALA A 1 158 ? -5.704 -1.096 22.177 1.00 57.75 158 ALA A C 1
ATOM 1246 O O . ALA A 1 158 ? -5.287 -0.123 21.559 1.00 57.75 158 ALA A O 1
ATOM 1247 N N . GLY A 1 159 ? -6.698 -0.994 23.064 1.00 60.16 159 GLY A N 1
ATOM 1248 C CA . GLY A 1 159 ? -7.328 0.279 23.442 1.00 60.16 159 GLY A CA 1
ATOM 1249 C C . GLY A 1 159 ? -8.670 0.598 22.769 1.00 60.16 159 GLY A C 1
ATOM 1250 O O . GLY A 1 159 ? -9.388 1.442 23.294 1.00 60.16 159 GLY A O 1
ATOM 1251 N N . ALA A 1 160 ? -9.065 -0.112 21.703 1.00 53.94 160 ALA A N 1
ATOM 1252 C CA . ALA A 1 160 ? -10.347 0.113 21.008 1.00 53.94 160 ALA A CA 1
ATOM 1253 C C . ALA A 1 160 ? -11.555 -0.550 21.709 1.00 53.94 160 ALA A C 1
ATOM 1255 O O . ALA A 1 160 ? -12.692 -0.093 21.609 1.00 53.94 160 ALA A O 1
ATOM 1256 N N . LYS A 1 161 ? -11.315 -1.610 22.489 1.00 46.59 161 LYS A N 1
ATOM 1257 C CA . LYS A 1 161 ? -12.270 -2.160 23.462 1.00 46.59 161 LYS A CA 1
ATOM 1258 C C . LYS A 1 161 ? -11.497 -2.498 24.724 1.00 46.59 161 LYS A C 1
ATOM 1260 O O . LYS A 1 161 ? -10.635 -3.374 24.701 1.00 46.59 161 LYS A O 1
ATOM 1265 N N . GLN A 1 162 ? -11.764 -1.793 25.822 1.00 46.31 162 GLN A N 1
ATOM 1266 C CA . GLN A 1 162 ? -11.230 -2.229 27.108 1.00 46.31 162 GLN A CA 1
ATOM 1267 C C . GLN A 1 162 ? -11.820 -3.612 27.411 1.00 46.31 162 GLN A C 1
ATOM 1269 O O . GLN A 1 162 ? -13.044 -3.763 27.333 1.00 46.31 162 GLN A O 1
ATOM 1274 N N . PRO A 1 163 ? -11.008 -4.632 27.739 1.00 51.78 163 PRO A N 1
ATOM 1275 C CA . PRO A 1 163 ? -11.571 -5.829 28.333 1.00 51.78 163 PRO A CA 1
ATOM 1276 C C . PRO A 1 163 ? -12.296 -5.389 29.612 1.00 51.78 163 PRO A C 1
ATOM 1278 O O . PRO A 1 163 ? -11.774 -4.573 30.375 1.00 51.78 163 PRO A O 1
ATOM 1281 N N . GLY A 1 164 ? -13.535 -5.851 29.801 1.00 53.59 164 GLY A N 1
ATOM 1282 C CA . GLY A 1 164 ? -14.342 -5.453 30.953 1.00 53.59 164 GLY A CA 1
ATOM 1283 C C . GLY A 1 164 ? -13.570 -5.632 32.265 1.00 53.59 164 GLY A C 1
ATOM 1284 O O . GLY A 1 164 ? -12.768 -6.562 32.401 1.00 53.59 164 GLY A O 1
ATOM 1285 N N . TYR A 1 165 ? -13.801 -4.725 33.219 1.00 50.38 165 TYR A N 1
ATOM 1286 C CA . TYR A 1 165 ? -13.205 -4.760 34.558 1.00 50.38 165 TYR A CA 1
ATOM 1287 C C . TYR A 1 165 ? -13.252 -6.196 35.118 1.00 50.38 165 TYR A C 1
ATOM 1289 O O . TYR A 1 165 ? -14.331 -6.760 35.290 1.00 50.38 165 TYR A O 1
ATOM 1297 N N . GLY A 1 166 ? -12.085 -6.806 35.361 1.00 55.66 166 GLY A N 1
ATOM 1298 C CA . GLY A 1 166 ? -11.978 -8.179 35.882 1.00 55.66 166 GLY A CA 1
ATOM 1299 C C . GLY A 1 166 ? -11.459 -9.251 34.912 1.00 55.66 166 GLY A C 1
ATOM 1300 O O . GLY A 1 166 ? -11.372 -10.414 35.295 1.00 55.66 166 GLY A O 1
ATOM 1301 N N . SER A 1 167 ? -11.041 -8.916 33.687 1.00 58.25 167 SER A N 1
ATOM 1302 C CA . SER A 1 167 ? -10.322 -9.885 32.831 1.00 58.25 167 SER A CA 1
ATOM 1303 C C . SER A 1 167 ? -8.958 -10.303 33.405 1.00 58.25 167 SER A C 1
ATOM 1305 O O . SER A 1 167 ? -8.476 -11.394 33.125 1.00 58.25 167 SER A O 1
ATOM 1307 N N . TRP A 1 168 ? -8.361 -9.447 34.239 1.00 57.91 168 TRP A N 1
ATOM 1308 C CA . TRP A 1 168 ? -7.061 -9.655 34.887 1.00 57.91 168 TRP A CA 1
ATOM 1309 C C . TRP A 1 168 ? -7.148 -10.325 36.263 1.00 57.91 168 TRP A C 1
ATOM 1311 O O . TRP A 1 168 ? -6.119 -10.647 36.849 1.00 57.91 168 TRP A O 1
ATOM 1321 N N . SER A 1 169 ? -8.352 -10.527 36.807 1.00 67.56 169 SER A N 1
ATOM 1322 C CA . SER A 1 169 ? -8.529 -11.148 38.128 1.00 67.56 169 SER A CA 1
ATOM 1323 C C . SER A 1 169 ? -8.624 -12.672 38.070 1.00 67.56 169 SER A C 1
ATOM 1325 O O . SER A 1 169 ? -8.655 -13.321 39.116 1.00 67.56 169 SER A O 1
ATOM 1327 N N . ARG A 1 170 ? -8.654 -13.264 36.869 1.00 59.72 170 ARG A N 1
ATOM 1328 C CA . ARG A 1 170 ? -8.635 -14.716 36.699 1.00 59.72 170 ARG A CA 1
ATOM 1329 C C . ARG A 1 170 ? -7.196 -15.206 36.514 1.00 59.72 170 ARG A C 1
ATOM 1331 O O . ARG A 1 170 ? -6.568 -14.831 35.525 1.00 59.72 170 ARG A O 1
ATOM 1338 N N . PRO A 1 171 ? -6.666 -16.042 37.425 1.00 61.94 171 PRO A N 1
ATOM 1339 C CA . PRO A 1 171 ? -5.373 -16.673 37.212 1.00 61.94 171 PRO A CA 1
ATOM 1340 C C . PRO A 1 171 ? -5.411 -17.552 35.947 1.00 61.94 171 PRO A C 1
ATOM 1342 O O . PRO A 1 171 ? -6.443 -18.167 35.661 1.00 61.94 171 PRO A O 1
ATOM 1345 N N . PRO A 1 172 ? -4.310 -17.617 35.176 1.00 58.47 172 PRO A N 1
ATOM 1346 C CA . PRO A 1 172 ? -4.234 -18.456 33.987 1.00 58.47 172 PRO A CA 1
ATOM 1347 C C . PRO A 1 172 ? -4.404 -19.935 34.359 1.00 58.47 172 PRO A C 1
ATOM 1349 O O . PRO A 1 172 ? -3.852 -20.402 35.361 1.00 58.47 172 PRO A O 1
ATOM 1352 N N . LEU A 1 173 ? -5.159 -20.673 33.535 1.00 59.88 173 LEU A N 1
ATOM 1353 C CA . LEU A 1 173 ? -5.340 -22.126 33.632 1.00 59.88 173 LEU A CA 1
ATOM 1354 C C . LEU A 1 173 ? -3.981 -22.811 33.406 1.00 59.88 173 LEU A C 1
ATOM 1356 O O . LEU A 1 173 ? -3.602 -23.124 32.284 1.00 59.88 173 LEU A O 1
ATOM 1360 N N . GLY A 1 174 ? -3.209 -22.952 34.478 1.00 50.53 174 GLY A N 1
ATOM 1361 C CA . GLY A 1 174 ? -1.838 -23.461 34.451 1.00 50.53 174 GLY A CA 1
ATOM 1362 C C . GLY A 1 174 ? -1.049 -23.164 35.726 1.00 50.53 174 GLY A C 1
ATOM 1363 O O . GLY A 1 174 ? -0.083 -23.862 36.018 1.00 50.53 174 GLY A O 1
ATOM 1364 N N . ALA A 1 175 ? -1.485 -22.193 36.536 1.00 51.06 175 ALA A N 1
ATOM 1365 C CA . ALA A 1 175 ? -0.826 -21.863 37.804 1.00 51.06 175 ALA A CA 1
ATOM 1366 C C . ALA A 1 175 ? -1.076 -22.880 38.946 1.00 51.06 175 ALA A C 1
ATOM 1368 O O . ALA A 1 175 ? -0.472 -22.749 40.007 1.00 51.06 175 ALA A O 1
ATOM 1369 N N . ASP A 1 176 ? -1.932 -23.890 38.736 1.00 51.22 176 ASP A N 1
ATOM 1370 C CA . ASP A 1 176 ? -2.356 -24.860 39.765 1.00 51.22 176 ASP A CA 1
ATOM 1371 C C . ASP A 1 176 ? -1.669 -26.242 39.668 1.00 51.22 176 ASP A C 1
ATOM 1373 O O . ASP A 1 176 ? -1.957 -27.136 40.449 1.00 51.22 176 ASP A O 1
ATOM 1377 N N . GLN A 1 177 ? -0.740 -26.471 38.727 1.00 48.50 177 GLN A N 1
ATOM 1378 C CA . GLN A 1 177 ? -0.121 -27.807 38.573 1.00 48.50 177 GLN A CA 1
ATOM 1379 C C . GLN A 1 177 ? 1.371 -27.901 38.914 1.00 48.50 177 GLN A C 1
ATOM 1381 O O . GLN A 1 177 ? 1.946 -28.984 38.827 1.00 48.50 177 GLN A O 1
ATOM 1386 N N . SER A 1 178 ? 2.020 -26.819 39.354 1.00 46.78 178 SER A N 1
ATOM 1387 C CA . SER A 1 178 ? 3.469 -26.833 39.621 1.00 46.78 178 SER A CA 1
ATOM 1388 C C . SER A 1 178 ? 3.861 -26.719 41.098 1.00 46.78 178 SER A C 1
ATOM 1390 O O . SER A 1 178 ? 5.033 -26.479 41.385 1.00 46.78 178 SER A O 1
ATOM 1392 N N . ARG A 1 179 ? 2.923 -26.858 42.048 1.00 44.56 179 ARG A N 1
ATOM 1393 C CA . ARG A 1 179 ? 3.197 -26.615 43.480 1.00 44.56 179 ARG A CA 1
ATOM 1394 C C . ARG A 1 179 ? 3.187 -27.826 44.412 1.00 44.56 179 ARG A C 1
ATOM 1396 O O . ARG A 1 179 ? 3.389 -27.629 45.600 1.00 44.56 179 ARG A O 1
ATOM 1403 N N . ASP A 1 180 ? 3.096 -29.045 43.882 1.00 49.56 180 ASP A N 1
ATOM 1404 C CA . ASP A 1 180 ? 2.919 -30.252 44.707 1.00 49.56 180 ASP A CA 1
ATOM 1405 C C . ASP A 1 180 ? 3.933 -31.375 44.449 1.00 49.56 180 ASP A C 1
ATOM 1407 O O . ASP A 1 180 ? 3.600 -32.550 44.523 1.00 49.56 180 ASP A O 1
ATOM 1411 N N . LYS A 1 181 ? 5.206 -31.069 44.176 1.00 53.69 181 LYS A N 1
ATOM 1412 C CA . LYS A 1 181 ? 6.295 -32.050 44.363 1.00 53.69 181 LYS A CA 1
ATOM 1413 C C . LYS A 1 181 ? 7.558 -31.310 44.756 1.00 53.69 181 LYS A C 1
ATOM 1415 O O . LYS A 1 181 ? 8.135 -30.684 43.888 1.00 53.69 181 LYS A O 1
ATOM 1420 N N . HIS A 1 182 ? 7.915 -31.326 46.039 1.00 40.28 182 HIS A N 1
ATOM 1421 C CA . HIS A 1 182 ? 9.272 -31.439 46.609 1.00 40.28 182 HIS A CA 1
ATOM 1422 C C . HIS A 1 182 ? 9.115 -31.404 48.140 1.00 40.28 182 HIS A C 1
ATOM 1424 O O . HIS A 1 182 ? 9.367 -30.406 48.812 1.00 40.28 182 HIS A O 1
ATOM 1430 N N . GLY A 1 183 ? 8.598 -32.516 48.674 1.00 38.47 183 GLY A N 1
ATOM 1431 C CA . GLY A 1 183 ? 8.626 -32.828 50.097 1.00 38.47 183 GLY A CA 1
ATOM 1432 C C . GLY A 1 183 ? 9.999 -33.375 50.489 1.00 38.47 183 GLY A C 1
ATOM 1433 O O . GLY A 1 183 ? 10.595 -34.151 49.748 1.00 38.47 183 GLY A O 1
ATOM 1434 N N . LYS A 1 184 ? 10.466 -32.911 51.648 1.00 40.69 184 LYS A N 1
ATOM 1435 C CA . LYS A 1 184 ? 11.664 -33.305 52.401 1.00 40.69 184 LYS A CA 1
ATOM 1436 C C . LYS A 1 184 ? 11.975 -34.807 52.331 1.00 40.69 184 LYS A C 1
ATOM 1438 O O . LYS A 1 184 ? 11.055 -35.596 52.515 1.00 40.69 184 LYS A O 1
ATOM 1443 N N . HIS A 1 185 ? 13.257 -35.155 52.221 1.00 36.88 185 HIS A N 1
ATOM 1444 C CA . HIS A 1 185 ? 13.981 -36.022 53.162 1.00 36.88 185 HIS A CA 1
ATOM 1445 C C . HIS A 1 185 ? 15.489 -35.879 52.957 1.00 36.88 185 HIS A C 1
ATOM 1447 O O . HIS A 1 185 ? 15.910 -35.785 51.784 1.00 36.88 185 HIS A O 1
#

pLDDT: mean 76.42, std 19.0, range [32.41, 97.69]

Foldseek 3Di:
DDDDPPPPPPDDDPPPQDPLLVLQLVLLCLLQVHHSCLLVVLVCSSLLVVVLCVVDPVVLVVVLSVVSVVLVVVVPPSSVVSCQLAPDDDPPDPDPDDQCVNRVRNNSSVQSNCCQQAQKRAADHPPDPDDRVRRIDRSDPSSRQRHCVCVVVVHGHPPPDDDPPCPVVDDPPPPPPPDPDDDDD

Secondary structure (DSSP, 8-state):
-PPPGGGSSSS-------TTHHHHHHHHHHHHS--HHHHHHTT-HHHHHHHHHHHS-HHHHHHHHHHHHHHHTT-SSHHHHHIIIIISPPTT---SS--GGGSHHHHHHHHHHHHHHHSEEE---TT----GGGSEEE--HHHHHT-HHHHHTT-PPTTTSPPPTTTTSSPPTTTTSSSS-----

Sequence (185 aa):
MKKSPAQTIVESHGAQRDPDLPTFLELSAALTGFSEVELEGTGMLDEYFYTLMKEQDHEGVRAFLKKAGDILDGKRNVKAAIKAAFMDPPPGLTDPNPPFDVMPHQALARRIILLWYTGVWTTMNWKETKSQDQRTSIVSARAYEEGLIWMVAQTHPAGAKQPGYGSWSRPPLGADQSRDKHGKH

Radius of gyration: 23.9 Å; chains: 1; bounding box: 66×73×72 Å